Protein AF-0000000086659274 (afdb_homodimer)

Nearest PDB structures (foldseek):
  3d9r-assembly2_D  TM=7.442E-01  e=3.615E-06  Pectobacterium atrosepticum
  3ef8-assembly1_A  TM=7.398E-01  e=7.795E-05  Novosphingobium aromaticivorans DSM 12444
  3soy-assembly1_A-2  TM=7.253E-01  e=6.911E-05  Salmonella enterica subsp. enterica serovar Typhimurium str. LT2
  3rob-assembly2_D  TM=6.708E-01  e=3.159E-05  Planctopirus limnophila DSM 3776
  5ig0-assembly1_A-2  TM=6.378E-01  e=3.905E-03  Salpingoeca rosetta

InterPro domains:
  IPR032710 NTF2-like domain superfamily [SSF54427] (11-158)

Solvent-accessible surface area (backbone atoms only — not comparable to full-atom values): 18045 Å² total; per-residue (Å²): 120,81,54,62,78,38,59,64,55,86,46,72,68,41,42,52,52,47,50,53,30,48,36,40,28,61,35,61,60,41,64,84,43,44,71,54,43,37,25,71,76,14,33,40,30,52,40,83,47,75,74,33,67,21,43,68,50,46,42,59,67,43,47,67,61,40,69,44,36,70,40,44,42,71,40,72,36,42,88,85,62,59,85,72,66,61,74,76,63,39,63,72,71,48,61,66,49,40,56,48,74,57,94,56,31,38,39,38,32,30,36,37,36,36,24,42,45,83,36,90,78,62,57,75,49,72,40,54,34,34,38,44,33,32,37,30,84,58,75,95,45,18,29,11,31,37,32,37,39,39,21,28,49,60,57,72,58,53,53,47,38,51,52,36,51,52,55,62,68,73,103,120,79,52,62,79,40,59,64,56,86,46,73,69,41,42,51,52,47,50,52,28,49,36,40,29,62,38,62,59,40,64,85,44,44,70,55,42,37,26,69,75,13,32,39,30,54,41,86,46,76,74,34,66,23,43,67,50,46,43,59,67,42,47,66,60,40,69,42,35,72,40,44,43,70,40,72,36,41,86,83,64,58,85,71,67,60,75,74,66,39,64,72,72,47,60,64,49,40,56,48,74,57,94,56,31,38,40,35,35,31,35,38,36,34,25,42,46,84,36,89,78,61,57,76,47,73,41,53,36,33,37,43,34,33,38,31,85,58,75,95,47,19,31,10,30,37,31,37,40,38,22,29,50,61,58,72,57,53,53,47,37,51,52,35,52,50,56,62,68,72,102

pLDDT: mean 87.44, std 18.33, range [36.5, 98.56]

Organism: Colletotrichum gloeosporioides (NCBI:txid474922)

Radius of gyration: 20.5 Å; Cα contacts (8 Å, |Δi|>4): 660; chains: 2; bounding box: 55×55×50 Å

Structure (mmCIF, N/CA/C/O backbone):
data_AF-0000000086659274-model_v1
#
loop_
_entity.id
_entity.type
_entity.pdbx_description
1 polymer 'SnoaL-like domain-containing protein'
#
loop_
_atom_site.group_PDB
_atom_site.id
_atom_site.type_symbol
_atom_site.label_atom_id
_atom_site.label_alt_id
_atom_site.label_comp_id
_atom_site.label_asym_id
_atom_site.label_entity_id
_atom_site.label_seq_id
_atom_site.pdbx_PDB_ins_code
_atom_site.Cartn_x
_atom_site.Cartn_y
_atom_site.Cartn_z
_atom_site.occupancy
_atom_site.B_iso_or_equiv
_atom_site.auth_seq_id
_atom_site.auth_comp_id
_atom_site.auth_asym_id
_atom_site.auth_atom_id
_atom_site.pdbx_PDB_model_num
ATOM 1 N N . MET A 1 1 ? -23.422 -6.516 -11.953 1 42.97 1 MET A N 1
ATOM 2 C CA . MET A 1 1 ? -23.266 -7.965 -11.93 1 42.97 1 MET A CA 1
ATOM 3 C C . MET A 1 1 ? -22.75 -8.43 -10.57 1 42.97 1 MET A C 1
ATOM 5 O O . MET A 1 1 ? -21.906 -7.773 -9.961 1 42.97 1 MET A O 1
ATOM 9 N N . SER A 1 2 ? -23.516 -9.352 -10.031 1 49.09 2 SER A N 1
ATOM 10 C CA . SER A 1 2 ? -23.141 -9.938 -8.75 1 49.09 2 SER A CA 1
ATOM 11 C C . SER A 1 2 ? -21.844 -10.711 -8.852 1 49.09 2 SER A C 1
ATOM 13 O O . SER A 1 2 ? -21.516 -11.242 -9.922 1 49.09 2 SER A O 1
ATOM 15 N N . ALA A 1 3 ? -21.062 -10.609 -7.848 1 57.09 3 ALA A N 1
ATOM 16 C CA . ALA A 1 3 ? -19.812 -11.352 -7.809 1 57.09 3 ALA A CA 1
ATOM 17 C C . ALA A 1 3 ? -20.047 -12.852 -7.887 1 57.09 3 ALA A C 1
ATOM 19 O O . ALA A 1 3 ? -21.031 -13.359 -7.352 1 57.09 3 ALA A O 1
ATOM 20 N N . VAL A 1 4 ? -19.438 -13.586 -8.844 1 57.44 4 VAL A N 1
ATOM 21 C CA . VAL A 1 4 ? -19.484 -15.039 -8.977 1 57.44 4 VAL A CA 1
ATOM 22 C C . VAL A 1 4 ? -18.641 -15.68 -7.871 1 57.44 4 VAL A C 1
ATOM 24 O O . VAL A 1 4 ? -17.672 -15.094 -7.402 1 57.44 4 VAL A O 1
ATOM 27 N N . PRO A 1 5 ? -19.141 -16.844 -7.406 1 57.56 5 PRO A N 1
ATOM 28 C CA . PRO A 1 5 ? -18.375 -17.531 -6.363 1 57.56 5 PRO A CA 1
ATOM 29 C C . PRO A 1 5 ? -16.906 -17.703 -6.727 1 57.56 5 PRO A C 1
ATOM 31 O O . PRO A 1 5 ? -16.578 -17.953 -7.891 1 57.56 5 PRO A O 1
ATOM 34 N N . SER A 1 6 ? -16.016 -17.406 -5.77 1 61.66 6 SER A N 1
ATOM 35 C CA . SER A 1 6 ? -14.57 -17.344 -5.973 1 61.66 6 SER A CA 1
ATOM 36 C C . SER A 1 6 ? -13.969 -18.734 -6.059 1 61.66 6 SER A C 1
ATOM 38 O O . SER A 1 6 ? -14.266 -19.594 -5.23 1 61.66 6 SER A O 1
ATOM 40 N N . THR A 1 7 ? -13.633 -19.297 -7.145 1 81.38 7 THR A N 1
ATOM 41 C CA . THR A 1 7 ? -12.758 -20.438 -7.305 1 81.38 7 THR A CA 1
ATOM 42 C C . THR A 1 7 ? -11.297 -20.031 -7.191 1 81.38 7 THR A C 1
ATOM 44 O O . THR A 1 7 ? -10.953 -18.875 -7.414 1 81.38 7 THR A O 1
ATOM 47 N N . LEU A 1 8 ? -10.555 -20.969 -6.555 1 90.12 8 LEU A N 1
ATOM 48 C CA . LEU A 1 8 ? -9.125 -20.703 -6.453 1 90.12 8 LEU A CA 1
ATOM 49 C C . LEU A 1 8 ? -8.508 -20.484 -7.832 1 90.12 8 LEU A C 1
ATOM 51 O O . LEU A 1 8 ? -8.477 -21.422 -8.648 1 90.12 8 LEU A O 1
ATOM 55 N N . PRO A 1 9 ? -8.125 -19.266 -8.117 1 93.19 9 PRO A N 1
ATOM 56 C CA . PRO A 1 9 ? -7.543 -19.016 -9.438 1 93.19 9 PRO A CA 1
ATOM 57 C C . PRO A 1 9 ? -6.156 -19.641 -9.602 1 93.19 9 PRO A C 1
ATOM 59 O O . PRO A 1 9 ? -5.332 -19.562 -8.688 1 93.19 9 PRO A O 1
ATOM 62 N N . ASN A 1 10 ? -5.887 -20.25 -10.758 1 89.88 10 ASN A N 1
ATOM 63 C CA . ASN A 1 10 ? -4.621 -20.953 -10.938 1 89.88 10 ASN A CA 1
ATOM 64 C C . ASN A 1 10 ? -3.916 -20.531 -12.219 1 89.88 10 ASN A C 1
ATOM 66 O O . ASN A 1 10 ? -2.783 -20.938 -12.477 1 89.88 10 ASN A O 1
ATOM 70 N N . THR A 1 11 ? -4.578 -19.734 -13.008 1 89.12 11 THR A N 1
ATOM 71 C CA . THR A 1 11 ? -3.998 -19.141 -14.211 1 89.12 11 THR A CA 1
ATOM 72 C C . THR A 1 11 ? -4.09 -17.625 -14.18 1 89.12 11 THR A C 1
ATOM 74 O O . THR A 1 11 ? -4.895 -17.062 -13.43 1 89.12 11 THR A O 1
ATOM 77 N N . PRO A 1 12 ? -3.277 -16.969 -14.922 1 86 12 PRO A N 1
ATOM 78 C CA . PRO A 1 12 ? -3.357 -15.5 -14.969 1 86 12 PRO A CA 1
ATOM 79 C C . PRO A 1 12 ? -4.754 -15 -15.328 1 86 12 PRO A C 1
ATOM 81 O O . PRO A 1 12 ? -5.227 -14.016 -14.75 1 86 12 PRO A O 1
ATOM 84 N N . ASP A 1 13 ? -5.348 -15.664 -16.25 1 87.25 13 ASP A N 1
ATOM 85 C CA . ASP A 1 13 ? -6.699 -15.266 -16.641 1 87.25 13 ASP A CA 1
ATOM 86 C C . ASP A 1 13 ? -7.68 -15.461 -15.484 1 87.25 13 ASP A C 1
ATOM 88 O O . ASP A 1 13 ? -8.562 -14.633 -15.266 1 87.25 13 ASP A O 1
ATOM 92 N N . GLU A 1 14 ? -7.512 -16.562 -14.781 1 91 14 GLU A N 1
ATOM 93 C CA . GLU A 1 14 ? -8.375 -16.828 -13.641 1 91 14 GLU A CA 1
ATOM 94 C C . GLU A 1 14 ? -8.141 -15.82 -12.516 1 91 14 GLU A C 1
ATOM 96 O O . GLU A 1 14 ? -9.078 -15.438 -11.82 1 91 14 GLU A O 1
ATOM 101 N N . VAL A 1 15 ? -6.895 -15.445 -12.32 1 92.12 15 VAL A N 1
ATOM 102 C CA . VAL A 1 15 ? -6.559 -14.438 -11.328 1 92.12 15 VAL A CA 1
ATOM 103 C C . VAL A 1 15 ? -7.23 -13.109 -11.68 1 92.12 15 VAL A C 1
ATOM 105 O O . VAL A 1 15 ? -7.805 -12.445 -10.82 1 92.12 15 VAL A O 1
ATOM 108 N N . GLU A 1 16 ? -7.145 -12.742 -12.906 1 88.94 16 GLU A N 1
ATOM 109 C CA . GLU A 1 16 ? -7.789 -11.516 -13.359 1 88.94 16 GLU A CA 1
ATOM 110 C C . GLU A 1 16 ? -9.297 -11.555 -13.125 1 88.94 16 GLU A C 1
ATOM 112 O O . GLU A 1 16 ? -9.883 -10.594 -12.617 1 88.94 16 GLU A O 1
ATOM 117 N N . ALA A 1 17 ? -9.898 -12.672 -13.523 1 90.56 17 ALA A N 1
ATOM 118 C CA . ALA A 1 17 ? -11.336 -12.836 -13.32 1 90.56 17 ALA A CA 1
ATOM 119 C C . ALA A 1 17 ? -11.688 -12.766 -11.836 1 90.56 17 ALA A C 1
ATOM 121 O O . ALA A 1 17 ? -12.695 -12.164 -11.461 1 90.56 17 ALA A O 1
ATOM 122 N N . TRP A 1 18 ? -10.891 -13.414 -11.062 1 93.12 18 TRP A N 1
ATOM 123 C CA . TRP A 1 18 ? -11.078 -13.391 -9.617 1 93.12 18 TRP A CA 1
ATOM 124 C C . TRP A 1 18 ? -11.016 -11.969 -9.078 1 93.12 18 TRP A C 1
ATOM 126 O O . TRP A 1 18 ? -11.875 -11.555 -8.297 1 93.12 18 TRP A O 1
ATOM 136 N N . LEU A 1 19 ? -10.031 -11.234 -9.477 1 93.44 19 LEU A N 1
ATOM 137 C CA . LEU A 1 19 ? -9.875 -9.844 -9.055 1 93.44 19 LEU A CA 1
ATOM 138 C C . LEU A 1 19 ? -11.102 -9.023 -9.445 1 93.44 19 LEU A C 1
ATOM 140 O O . LEU A 1 19 ? -11.664 -8.305 -8.609 1 93.44 19 LEU A O 1
ATOM 144 N N . LEU A 1 20 ? -11.477 -9.133 -10.68 1 91.06 20 LEU A N 1
ATOM 145 C CA . LEU A 1 20 ? -12.594 -8.344 -11.188 1 91.06 20 LEU A CA 1
ATOM 146 C C . LEU A 1 20 ? -13.883 -8.68 -10.445 1 91.06 20 LEU A C 1
ATOM 148 O O . LEU A 1 20 ? -14.672 -7.789 -10.133 1 91.06 20 LEU A O 1
ATOM 152 N N . ASN A 1 21 ? -14.047 -9.938 -10.164 1 92.62 21 ASN A N 1
ATOM 153 C CA . ASN A 1 21 ? -15.211 -10.352 -9.391 1 92.62 21 ASN A CA 1
ATOM 154 C C . ASN A 1 21 ? -15.211 -9.719 -7.996 1 92.62 21 ASN A C 1
ATOM 156 O O . ASN A 1 21 ? -16.25 -9.273 -7.512 1 92.62 21 ASN A O 1
ATOM 160 N N . ASN A 1 22 ? -14.109 -9.75 -7.355 1 95 22 ASN A N 1
ATOM 161 C CA . ASN A 1 22 ? -14 -9.125 -6.039 1 95 22 ASN A CA 1
ATOM 162 C C . ASN A 1 22 ? -14.242 -7.621 -6.109 1 95 22 ASN A C 1
ATOM 164 O O . ASN A 1 22 ? -14.875 -7.051 -5.219 1 95 22 ASN A O 1
ATOM 168 N N . PHE A 1 23 ? -13.75 -6.984 -7.188 1 94.75 23 PHE A N 1
ATOM 169 C CA . PHE A 1 23 ? -13.945 -5.547 -7.352 1 94.75 23 PHE A CA 1
ATOM 170 C C . PHE A 1 23 ? -15.43 -5.215 -7.488 1 94.75 23 PHE A C 1
ATOM 172 O O . PHE A 1 23 ? -15.906 -4.227 -6.922 1 94.75 23 PHE A O 1
ATOM 179 N N . VAL A 1 24 ? -16.109 -6.039 -8.219 1 94.75 24 VAL A N 1
ATOM 180 C CA . VAL A 1 24 ? -17.547 -5.836 -8.391 1 94.75 24 VAL A CA 1
ATOM 181 C C . VAL A 1 24 ? -18.234 -5.824 -7.023 1 94.75 24 VAL A C 1
ATOM 183 O O . VAL A 1 24 ? -19.094 -4.98 -6.762 1 94.75 24 VAL A O 1
ATOM 186 N N . ALA A 1 25 ? -17.844 -6.715 -6.184 1 95.5 25 ALA A N 1
ATOM 187 C CA . ALA A 1 25 ? -18.422 -6.789 -4.848 1 95.5 25 ALA A CA 1
ATOM 188 C C . ALA A 1 25 ? -18.141 -5.516 -4.051 1 95.5 25 ALA A C 1
ATOM 190 O O . ALA A 1 25 ? -19.062 -4.918 -3.482 1 95.5 25 ALA A O 1
ATOM 191 N N . PHE A 1 26 ? -16.906 -5.035 -4.031 1 96.75 26 PHE A N 1
ATOM 192 C CA . PHE A 1 26 ? -16.547 -3.818 -3.309 1 96.75 26 PHE A CA 1
ATOM 193 C C . PHE A 1 26 ? -17.219 -2.6 -3.936 1 96.75 26 PHE A C 1
ATOM 195 O O . PHE A 1 26 ? -17.75 -1.747 -3.229 1 96.75 26 PHE A O 1
ATOM 202 N N . ASP A 1 27 ? -17.203 -2.553 -5.266 1 97.19 27 ASP A N 1
ATOM 203 C CA . ASP A 1 27 ? -17.703 -1.396 -6.012 1 97.19 27 ASP A CA 1
ATOM 204 C C . ASP A 1 27 ? -19.203 -1.213 -5.812 1 97.19 27 ASP A C 1
ATOM 206 O O . ASP A 1 27 ? -19.734 -0.125 -6.039 1 97.19 27 ASP A O 1
ATOM 210 N N . SER A 1 28 ? -19.906 -2.242 -5.406 1 96.81 28 SER A N 1
ATOM 211 C CA . SER A 1 28 ? -21.344 -2.188 -5.227 1 96.81 28 SER A CA 1
ATOM 212 C C . SER A 1 28 ? -21.719 -1.364 -3.998 1 96.81 28 SER A C 1
ATOM 214 O O . SER A 1 28 ? -22.875 -0.989 -3.826 1 96.81 28 SER A O 1
ATOM 216 N N . LEU A 1 29 ? -20.812 -1.125 -3.119 1 97.69 29 LEU A N 1
ATOM 217 C CA . LEU A 1 29 ? -21.031 -0.451 -1.847 1 97.69 29 LEU A CA 1
ATOM 218 C C . LEU A 1 29 ? -22.109 -1.176 -1.033 1 97.69 29 LEU A C 1
ATOM 220 O O . LEU A 1 29 ? -22.859 -0.544 -0.297 1 97.69 29 LEU A O 1
ATOM 224 N N . ASP A 1 30 ? -22.219 -2.484 -1.242 1 96.69 30 ASP A N 1
ATOM 225 C CA . ASP A 1 30 ? -23.203 -3.344 -0.587 1 96.69 30 ASP A CA 1
ATOM 226 C C . ASP A 1 30 ? -22.516 -4.438 0.228 1 96.69 30 ASP A C 1
ATOM 228 O O . ASP A 1 30 ? -22.016 -5.418 -0.331 1 96.69 30 ASP A O 1
ATOM 232 N N . ILE A 1 31 ? -22.531 -4.297 1.53 1 96.44 31 ILE A N 1
ATOM 233 C CA . ILE A 1 31 ? -21.797 -5.199 2.414 1 96.44 31 ILE A CA 1
ATOM 234 C C . ILE A 1 31 ? -22.391 -6.605 2.312 1 96.44 31 ILE A C 1
ATOM 236 O O . ILE A 1 31 ? -21.75 -7.578 2.738 1 96.44 31 ILE A O 1
ATOM 240 N N . THR A 1 32 ? -23.578 -6.75 1.842 1 95.81 32 THR A N 1
ATOM 241 C CA . THR A 1 32 ? -24.188 -8.07 1.717 1 95.81 32 THR A CA 1
ATOM 242 C C . THR A 1 32 ? -23.484 -8.891 0.644 1 95.81 32 THR A C 1
ATOM 244 O O . THR A 1 32 ? -23.672 -10.109 0.561 1 95.81 32 THR A O 1
ATOM 247 N N . GLU A 1 33 ? -22.688 -8.289 -0.208 1 96.06 33 GLU A N 1
ATOM 248 C CA . GLU A 1 33 ? -21.891 -8.984 -1.22 1 96.06 33 GLU A CA 1
ATOM 249 C C . GLU A 1 33 ? -20.609 -9.562 -0.618 1 96.06 33 GLU A C 1
ATOM 251 O O . GLU A 1 33 ? -19.969 -10.414 -1.228 1 96.06 33 GLU A O 1
ATOM 256 N N . HIS A 1 34 ? -20.203 -9.18 0.591 1 96.38 34 HIS A N 1
ATOM 257 C CA . HIS A 1 34 ? -18.891 -9.477 1.152 1 96.38 34 HIS A CA 1
ATOM 258 C C . HIS A 1 34 ? -18.75 -10.961 1.453 1 96.38 34 HIS A C 1
ATOM 260 O O . HIS A 1 34 ? -17.672 -11.539 1.257 1 96.38 34 HIS A O 1
ATOM 266 N N . PRO A 1 35 ? -19.859 -11.625 1.845 1 95.5 35 PRO A N 1
ATOM 267 C CA . PRO A 1 35 ? -19.703 -13.055 2.109 1 95.5 35 PRO A CA 1
ATOM 268 C C . PRO A 1 35 ? -19.344 -13.852 0.858 1 95.5 35 PRO A C 1
ATOM 270 O O . PRO A 1 35 ? -18.906 -15.008 0.958 1 95.5 35 PRO A O 1
ATOM 273 N N . LYS A 1 36 ? -19.484 -13.305 -0.28 1 94.56 36 LYS A N 1
ATOM 274 C CA . LYS A 1 36 ? -19.125 -13.984 -1.523 1 94.56 36 LYS A CA 1
ATOM 275 C C . LYS A 1 36 ? -17.609 -13.953 -1.742 1 94.56 36 LYS A C 1
ATOM 277 O O . LYS A 1 36 ? -17.078 -14.758 -2.506 1 94.56 36 LYS A O 1
ATOM 282 N N . ILE A 1 37 ? -16.938 -13 -1.029 1 96.44 37 ILE A N 1
ATOM 283 C CA . ILE A 1 37 ? -15.531 -12.82 -1.374 1 96.44 37 ILE A CA 1
ATOM 284 C C . ILE A 1 37 ? -14.664 -13.055 -0.141 1 96.44 37 ILE A C 1
ATOM 286 O O . ILE A 1 37 ? -13.492 -13.422 -0.26 1 96.44 37 ILE A O 1
ATOM 290 N N . PHE A 1 38 ? -15.195 -12.93 1.019 1 97.88 38 PHE A N 1
ATOM 291 C CA . PHE A 1 38 ? -14.461 -13.172 2.254 1 97.88 38 PHE A CA 1
ATOM 292 C C . PHE A 1 38 ? -14.836 -14.523 2.852 1 97.88 38 PHE A C 1
ATOM 294 O O . PHE A 1 38 ? -16 -14.914 2.842 1 97.88 38 PHE A O 1
ATOM 301 N N . ALA A 1 39 ? -13.836 -15.203 3.336 1 97.75 39 ALA A N 1
ATOM 302 C CA . ALA A 1 39 ? -14.094 -16.359 4.18 1 97.75 39 ALA A CA 1
ATOM 303 C C . ALA A 1 39 ? -14.742 -15.945 5.5 1 97.75 39 ALA A C 1
ATOM 305 O O . ALA A 1 39 ? -14.609 -14.797 5.926 1 97.75 39 ALA A O 1
ATOM 306 N N . LYS A 1 40 ? -15.398 -16.844 6.195 1 97.56 40 LYS A N 1
ATOM 307 C CA . LYS A 1 40 ? -16.078 -16.578 7.457 1 97.56 40 LYS A CA 1
ATOM 308 C C . LYS A 1 40 ? -15.109 -16.078 8.516 1 97.56 40 LYS A C 1
ATOM 310 O O . LYS A 1 40 ? -15.445 -15.172 9.289 1 97.56 40 LYS A O 1
ATOM 315 N N . ASN A 1 41 ? -13.914 -16.641 8.492 1 97.38 41 ASN A N 1
ATOM 316 C CA . ASN A 1 41 ? -12.922 -16.266 9.5 1 97.38 41 ASN A CA 1
ATOM 317 C C . ASN A 1 41 ? -11.844 -15.352 8.914 1 97.38 41 ASN A C 1
ATOM 319 O O . ASN A 1 41 ? -10.695 -15.375 9.359 1 97.38 41 ASN A O 1
ATOM 323 N N . ALA A 1 42 ? -12.203 -14.656 7.902 1 97.75 42 ALA A N 1
ATOM 324 C CA . ALA A 1 42 ? -11.242 -13.797 7.211 1 97.75 42 ALA A CA 1
ATOM 325 C C . ALA A 1 42 ? -10.688 -12.734 8.156 1 97.75 42 ALA A C 1
ATOM 327 O O . ALA A 1 42 ? -11.312 -12.391 9.156 1 97.75 42 ALA A O 1
ATOM 328 N N . GLN A 1 43 ? -9.523 -12.297 7.859 1 97.25 43 GLN A N 1
ATOM 329 C CA . GLN A 1 43 ? -8.883 -11.156 8.516 1 97.25 43 GLN A CA 1
ATOM 330 C C . GLN A 1 43 ? -8.617 -10.031 7.52 1 97.25 43 GLN A C 1
ATOM 332 O O . GLN A 1 43 ? -8.211 -10.281 6.383 1 97.25 43 GLN A O 1
ATOM 337 N N . LEU A 1 44 ? -8.852 -8.812 7.984 1 97.12 44 LEU A N 1
ATOM 338 C CA . LEU A 1 44 ? -8.641 -7.648 7.129 1 97.12 44 LEU A CA 1
ATOM 339 C C . LEU A 1 44 ? -7.82 -6.586 7.852 1 97.12 44 LEU A C 1
ATOM 341 O O . LEU A 1 44 ? -8.125 -6.223 8.984 1 97.12 44 LEU A O 1
ATOM 345 N N . GLN A 1 45 ? -6.801 -6.195 7.273 1 96.19 45 GLN A N 1
ATOM 346 C CA . GLN A 1 45 ? -6.074 -4.988 7.648 1 96.19 45 GLN A CA 1
ATOM 347 C C . GLN A 1 45 ? -6.227 -3.9 6.586 1 96.19 45 GLN A C 1
ATOM 349 O O . GLN A 1 45 ? -5.816 -4.082 5.441 1 96.19 45 GLN A O 1
ATOM 354 N N . PHE A 1 46 ? -6.785 -2.793 7.008 1 97.19 46 PHE A N 1
ATOM 355 C CA . PHE A 1 46 ? -7.004 -1.675 6.098 1 97.19 46 PHE A CA 1
ATOM 356 C C . PHE A 1 46 ? -6.172 -0.467 6.516 1 97.19 46 PHE A C 1
ATOM 358 O O . PHE A 1 46 ? -6.473 0.184 7.52 1 97.19 46 PHE A O 1
ATOM 365 N N . ALA A 1 47 ? -5.18 -0.145 5.68 1 97 47 ALA A N 1
ATOM 366 C CA . ALA A 1 47 ? -4.277 0.974 5.949 1 97 47 ALA A CA 1
ATOM 367 C C . ALA A 1 47 ? -3.723 0.901 7.371 1 97 47 ALA A C 1
ATOM 369 O O . ALA A 1 47 ? -3.096 -0.092 7.746 1 97 47 ALA A O 1
ATOM 370 N N . ASN A 1 48 ? -3.967 1.937 8.172 1 96.75 48 ASN A N 1
ATOM 371 C CA . ASN A 1 48 ? -3.389 2.006 9.508 1 96.75 48 ASN A CA 1
ATOM 372 C C . ASN A 1 48 ? -4.328 1.417 10.555 1 96.75 48 ASN A C 1
ATOM 374 O O . ASN A 1 48 ? -3.998 1.379 11.742 1 96.75 48 ASN A O 1
ATOM 378 N N . SER A 1 49 ? -5.43 0.865 10.18 1 94.94 49 SER A N 1
ATOM 379 C CA . SER A 1 49 ? -6.43 0.395 11.125 1 94.94 49 SER A CA 1
ATOM 380 C C . SER A 1 49 ? -6.031 -0.946 11.734 1 94.94 49 SER A C 1
ATOM 382 O O . SER A 1 49 ? -5.309 -1.725 11.109 1 94.94 49 SER A O 1
ATOM 384 N N . PRO A 1 50 ? -6.531 -1.19 12.977 1 93.69 50 PRO A N 1
ATOM 385 C CA . PRO A 1 50 ? -6.316 -2.523 13.539 1 93.69 50 PRO A CA 1
ATOM 386 C C . PRO A 1 50 ? -6.887 -3.637 12.672 1 93.69 50 PRO A C 1
ATOM 388 O O . PRO A 1 50 ? -7.805 -3.396 11.875 1 93.69 50 PRO A O 1
ATOM 391 N N . VAL A 1 51 ? -6.332 -4.824 12.859 1 94.69 51 VAL A N 1
ATOM 392 C CA . VAL A 1 51 ? -6.805 -5.984 12.109 1 94.69 51 VAL A CA 1
ATOM 393 C C . VAL A 1 51 ? -8.203 -6.367 12.586 1 94.69 51 VAL A C 1
ATOM 395 O O . VAL A 1 51 ? -8.469 -6.434 13.789 1 94.69 51 VAL A O 1
ATOM 398 N N . LEU A 1 52 ? -9.062 -6.535 11.609 1 97.06 52 LEU A N 1
ATOM 399 C CA . LEU A 1 52 ? -10.414 -7.023 11.867 1 97.06 52 LEU A CA 1
ATOM 400 C C . LEU A 1 52 ? -10.484 -8.539 11.727 1 97.06 52 LEU A C 1
ATOM 402 O O . LEU A 1 52 ? -9.82 -9.117 10.859 1 97.06 52 LEU A O 1
ATOM 406 N N . HIS A 1 53 ? -11.328 -9.141 12.539 1 97.31 53 HIS A N 1
ATOM 407 C CA . HIS A 1 53 ? -11.414 -10.602 12.57 1 97.31 53 HIS A CA 1
ATOM 408 C C . HIS A 1 53 ? -12.844 -11.07 12.359 1 97.31 53 HIS A C 1
ATOM 410 O O . HIS A 1 53 ? -13.734 -10.75 13.156 1 97.31 53 HIS A O 1
ATOM 416 N N . GLY A 1 54 ? -13 -11.812 11.281 1 97.94 54 GLY A N 1
ATOM 417 C CA . GLY A 1 54 ? -14.312 -12.367 11 1 97.94 54 GLY A CA 1
ATOM 418 C C . GLY A 1 54 ? -15.148 -11.492 10.086 1 97.94 54 GLY A C 1
ATOM 419 O O . GLY A 1 54 ? -15.078 -10.258 10.164 1 97.94 54 GLY A O 1
ATOM 420 N N . ILE A 1 55 ? -15.922 -12.156 9.297 1 97.06 55 ILE A N 1
ATOM 421 C CA . ILE A 1 55 ? -16.672 -11.484 8.242 1 97.06 55 ILE A CA 1
ATOM 422 C C . ILE A 1 55 ? -17.625 -10.469 8.859 1 97.06 55 ILE A C 1
ATOM 424 O O . ILE A 1 55 ? -17.844 -9.391 8.289 1 97.06 55 ILE A O 1
ATOM 428 N N . GLU A 1 56 ? -18.234 -10.742 9.977 1 97.31 56 GLU A N 1
ATOM 429 C CA . GLU A 1 56 ? -19.172 -9.812 10.602 1 97.31 56 GLU A CA 1
ATOM 430 C C . GLU A 1 56 ? -18.484 -8.5 10.977 1 97.31 56 GLU A C 1
ATOM 432 O O . GLU A 1 56 ? -18.984 -7.418 10.656 1 97.31 56 GLU A O 1
ATOM 437 N N . GLU A 1 57 ? -17.375 -8.641 11.672 1 97.88 57 GLU A N 1
ATOM 438 C CA . GLU A 1 57 ? -16.609 -7.457 12.039 1 97.88 57 GLU A CA 1
ATOM 439 C C . GLU A 1 57 ? -16.172 -6.684 10.797 1 97.88 57 GLU A C 1
ATOM 441 O O . GLU A 1 57 ? -16.25 -5.453 10.766 1 97.88 57 GLU A O 1
ATOM 446 N N . ILE A 1 58 ? -15.711 -7.398 9.812 1 98.12 58 ILE A N 1
ATOM 447 C CA . ILE A 1 58 ? -15.266 -6.785 8.562 1 98.12 58 ILE A CA 1
ATOM 448 C C . ILE A 1 58 ? -16.422 -6.027 7.922 1 98.12 58 ILE A C 1
ATOM 450 O O . ILE A 1 58 ? -16.297 -4.844 7.598 1 98.12 58 ILE A O 1
ATOM 454 N N . GLN A 1 59 ? -17.531 -6.668 7.805 1 97.69 59 GLN A N 1
ATOM 455 C CA . GLN A 1 59 ? -18.688 -6.031 7.195 1 97.69 59 GLN A CA 1
ATOM 456 C C . GLN A 1 59 ? -19.078 -4.758 7.941 1 97.69 59 GLN A C 1
ATOM 458 O O . GLN A 1 59 ? -19.266 -3.707 7.328 1 97.69 59 GLN A O 1
ATOM 463 N N . GLN A 1 60 ? -19.125 -4.805 9.203 1 97.06 60 GLN A N 1
ATOM 464 C CA . GLN A 1 60 ? -19.562 -3.67 10.008 1 97.06 60 GLN A CA 1
ATOM 465 C C . GLN A 1 60 ? -18.578 -2.506 9.891 1 97.06 60 GLN A C 1
ATOM 467 O O . GLN A 1 60 ? -18.984 -1.341 9.938 1 97.06 60 GLN A O 1
ATOM 472 N N . SER A 1 61 ? -17.359 -2.83 9.734 1 96.88 61 SER A N 1
ATOM 473 C CA . SER A 1 61 ? -16.344 -1.785 9.641 1 96.88 61 SER A CA 1
ATOM 474 C C . SER A 1 61 ? -16.516 -0.952 8.375 1 96.88 61 SER A C 1
ATOM 476 O O . SER A 1 61 ? -16.062 0.19 8.312 1 96.88 61 SER A O 1
ATOM 478 N N . PHE A 1 62 ? -17.188 -1.495 7.332 1 97.5 62 PHE A N 1
ATOM 479 C CA . PHE A 1 62 ? -17.328 -0.804 6.055 1 97.5 62 PHE A CA 1
ATOM 480 C C . PHE A 1 62 ? -18.562 0.078 6.047 1 97.5 62 PHE A C 1
ATOM 482 O O . PHE A 1 62 ? -18.703 0.95 5.188 1 97.5 62 PHE A O 1
ATOM 489 N N . VAL A 1 63 ? -19.469 -0.107 6.973 1 97 63 VAL A N 1
ATOM 490 C CA . VAL A 1 63 ? -20.781 0.532 6.949 1 97 63 VAL A CA 1
ATOM 491 C C . VAL A 1 63 ? -20.625 2.049 6.926 1 97 63 VAL A C 1
ATOM 493 O O . VAL A 1 63 ? -21.172 2.727 6.055 1 97 63 VAL A O 1
ATOM 496 N N . PRO A 1 64 ? -19.797 2.656 7.828 1 96 64 PRO A N 1
ATOM 497 C CA . PRO A 1 64 ? -19.688 4.117 7.797 1 96 64 PRO A CA 1
ATOM 498 C C . PRO A 1 64 ? -19.125 4.641 6.48 1 96 64 PRO A C 1
ATOM 500 O O . PRO A 1 64 ? -19.656 5.59 5.906 1 96 64 PRO A O 1
ATOM 503 N N . ALA A 1 65 ? -18.094 4.027 6.027 1 96.19 65 ALA A N 1
ATOM 504 C CA . ALA A 1 65 ? -17.469 4.488 4.789 1 96.19 65 ALA A CA 1
ATOM 505 C C . ALA A 1 65 ? -18.406 4.316 3.602 1 96.19 65 ALA A C 1
ATOM 507 O O . ALA A 1 65 ? -18.594 5.242 2.805 1 96.19 65 ALA A O 1
ATOM 508 N N . PHE A 1 66 ? -19.016 3.152 3.457 1 97.56 66 PHE A N 1
ATOM 509 C CA . PHE A 1 66 ? -19.906 2.881 2.332 1 97.56 66 PHE A CA 1
ATOM 510 C C . PHE A 1 66 ? -21.125 3.803 2.359 1 97.56 66 PHE A C 1
ATOM 512 O O . PHE A 1 66 ? -21.625 4.203 1.311 1 97.56 66 PHE A O 1
ATOM 519 N N . SER A 1 67 ? -21.578 4.168 3.537 1 97.12 67 SER A N 1
ATOM 520 C CA . SER A 1 67 ? -22.719 5.07 3.668 1 97.12 67 SER A CA 1
ATOM 521 C C . SER A 1 67 ? -22.359 6.484 3.229 1 97.12 67 SER A C 1
ATOM 523 O O . SER A 1 67 ? -23.234 7.262 2.846 1 97.12 67 SER A O 1
ATOM 525 N N . ALA A 1 68 ? -21.094 6.777 3.299 1 97.75 68 ALA A N 1
ATOM 526 C CA . ALA A 1 68 ? -20.641 8.125 2.986 1 97.75 68 ALA A CA 1
ATOM 527 C C . ALA A 1 68 ? -20.281 8.258 1.506 1 97.75 68 ALA A C 1
ATOM 529 O O . ALA A 1 68 ? -20.016 9.359 1.022 1 97.75 68 ALA A O 1
ATOM 530 N N . LEU A 1 69 ? -20.344 7.191 0.757 1 98.44 69 LEU A N 1
ATOM 531 C CA . LEU A 1 69 ? -19.922 7.188 -0.639 1 98.44 69 LEU A CA 1
ATOM 532 C C . LEU A 1 69 ? -21.109 6.973 -1.567 1 98.44 69 LEU A C 1
ATOM 534 O O . LEU A 1 69 ? -22.047 6.242 -1.228 1 98.44 69 LEU A O 1
ATOM 538 N N . SER A 1 70 ? -21.094 7.59 -2.721 1 97.94 70 SER A N 1
ATOM 539 C CA . SER A 1 70 ? -22.062 7.324 -3.775 1 97.94 70 SER A CA 1
ATOM 540 C C . SER A 1 70 ? -21.453 6.488 -4.895 1 97.94 70 SER A C 1
ATOM 542 O O . SER A 1 70 ? -22.172 5.957 -5.746 1 97.94 70 SER A O 1
ATOM 544 N N . TYR A 1 71 ? -20.156 6.453 -4.832 1 98 71 TYR A N 1
ATOM 545 C CA . TYR A 1 71 ? -19.469 5.801 -5.938 1 98 71 TYR A CA 1
ATOM 546 C C . TYR A 1 71 ? -18.109 5.27 -5.488 1 98 71 TYR A C 1
ATOM 548 O O . TYR A 1 71 ? -17.406 5.926 -4.723 1 98 71 TYR A O 1
ATOM 556 N N . MET A 1 72 ? -17.828 4.109 -5.934 1 98.12 72 MET A N 1
ATOM 557 C CA . MET A 1 72 ? -16.516 3.469 -5.797 1 98.12 72 MET A CA 1
ATOM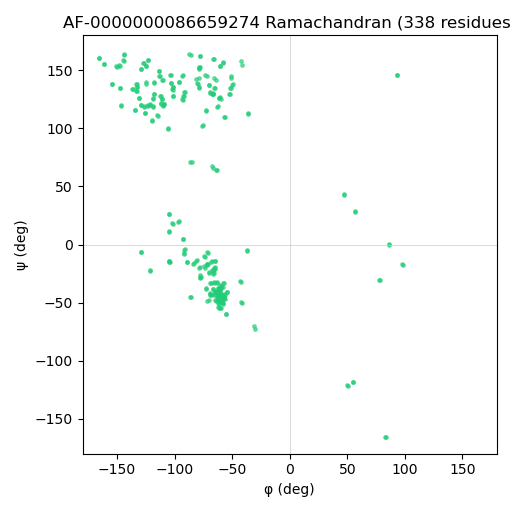 558 C C . MET A 1 72 ? -16.219 2.578 -7 1 98.12 72 MET A C 1
ATOM 560 O O . MET A 1 72 ? -17.094 1.817 -7.441 1 98.12 72 MET A O 1
ATOM 564 N N . LYS A 1 73 ? -14.969 2.688 -7.555 1 96.81 73 LYS A N 1
ATOM 565 C CA . LYS A 1 73 ? -14.594 1.869 -8.703 1 96.81 73 LYS A CA 1
ATOM 566 C C . LYS A 1 73 ? -13.109 1.512 -8.656 1 96.81 73 LYS A C 1
ATOM 568 O O . LYS A 1 73 ? -12.25 2.396 -8.609 1 96.81 73 LYS A O 1
ATOM 573 N N . HIS A 1 74 ? -12.852 0.233 -8.602 1 95.06 74 HIS A N 1
ATOM 574 C CA . HIS A 1 74 ? -11.484 -0.28 -8.672 1 95.06 74 HIS A CA 1
ATOM 575 C C . HIS A 1 74 ? -11.078 -0.587 -10.109 1 95.06 74 HIS A C 1
ATOM 577 O O . HIS A 1 74 ? -11.82 -1.249 -10.836 1 95.06 74 HIS A O 1
ATOM 583 N N . VAL A 1 75 ? -9.906 -0.103 -10.516 1 88.56 75 VAL A N 1
ATOM 584 C CA . VAL A 1 75 ? -9.328 -0.418 -11.82 1 88.56 75 VAL A CA 1
ATOM 585 C C . VAL A 1 75 ? -7.891 -0.893 -11.648 1 88.56 75 VAL A C 1
ATOM 587 O O . VAL A 1 75 ? -7.066 -0.194 -11.055 1 88.56 75 VAL A O 1
ATOM 590 N N . PRO A 1 76 ? -7.684 -2.084 -12.094 1 81.69 76 PRO A N 1
ATOM 591 C CA . PRO A 1 76 ? -6.289 -2.518 -12.023 1 81.69 76 PRO A CA 1
ATOM 592 C C . PRO A 1 76 ? -5.355 -1.645 -12.859 1 81.69 76 PRO A C 1
ATOM 594 O O . PRO A 1 76 ? -5.723 -1.218 -13.961 1 81.69 76 PRO A O 1
ATOM 597 N N . VAL A 1 77 ? -4.324 -1.105 -12.352 1 76.12 77 VAL A N 1
ATOM 598 C CA . VAL A 1 77 ? -3.465 -0.199 -13.109 1 76.12 77 VAL A CA 1
ATOM 599 C C . VAL A 1 77 ? -2.023 -0.702 -13.078 1 76.12 77 VAL A C 1
ATOM 601 O O . VAL A 1 77 ? -1.605 -1.34 -12.102 1 76.12 77 VAL A O 1
ATOM 604 N N . THR A 1 78 ? -1.433 -0.545 -14.273 1 63.81 78 THR A N 1
ATOM 605 C CA . THR A 1 78 ? 0.015 -0.706 -14.352 1 63.81 78 THR A CA 1
ATOM 606 C C . THR A 1 78 ? 0.723 0.613 -14.055 1 63.81 78 THR A C 1
ATOM 608 O O . THR A 1 78 ? 0.102 1.678 -14.086 1 63.81 78 THR A O 1
ATOM 611 N N . PHE A 1 79 ? 2.02 0.51 -13.773 1 59.09 79 PHE A N 1
ATOM 612 C CA . PHE A 1 79 ? 2.854 1.669 -13.469 1 59.09 79 PHE A CA 1
ATOM 613 C C . PHE A 1 79 ? 2.67 2.754 -14.523 1 59.09 79 PHE A C 1
ATOM 615 O O . PHE A 1 79 ? 2.75 2.48 -15.727 1 59.09 79 PHE A O 1
ATOM 622 N N . GLY A 1 80 ? 2.566 3.947 -14.148 1 50.88 80 GLY A N 1
ATOM 623 C CA . GLY A 1 80 ? 2.578 5.117 -15.008 1 50.88 80 GLY A CA 1
ATOM 624 C C . GLY A 1 80 ? 1.26 5.344 -15.727 1 50.88 80 GLY A C 1
ATOM 625 O O . GLY A 1 80 ? 1.141 6.258 -16.547 1 50.88 80 GLY A O 1
ATOM 626 N N . ARG A 1 81 ? 0.581 4.297 -15.992 1 48 81 ARG A N 1
ATOM 627 C CA . ARG A 1 81 ? -0.551 4.559 -16.875 1 48 81 ARG A CA 1
ATOM 628 C C . ARG A 1 81 ? -1.566 5.477 -16.203 1 48 81 ARG A C 1
ATOM 630 O O . ARG A 1 81 ? -2.277 5.062 -15.289 1 48 81 ARG A O 1
ATOM 637 N N . LEU A 1 82 ? -1.168 6.613 -15.945 1 42.72 82 LEU A N 1
ATOM 638 C CA . LEU A 1 82 ? -2.246 7.543 -15.633 1 42.72 82 LEU A CA 1
ATOM 639 C C . LEU A 1 82 ? -3.418 7.359 -16.594 1 42.72 82 LEU A C 1
ATOM 641 O O . LEU A 1 82 ? -3.227 6.945 -17.734 1 42.72 82 LEU A O 1
ATOM 645 N N . SER A 1 83 ? -4.566 7.797 -16.125 1 41.22 83 SER A N 1
ATOM 646 C CA . SER A 1 83 ? -5.961 7.902 -16.547 1 41.22 83 SER A CA 1
ATOM 647 C C . SER A 1 83 ? -6.07 8.234 -18.031 1 41.22 83 SER A C 1
ATOM 649 O O . SER A 1 83 ? -7.172 8.406 -18.562 1 41.22 83 SER A O 1
ATOM 651 N N . LEU A 1 84 ? -4.934 8.484 -18.656 1 38.22 84 LEU A N 1
ATOM 652 C CA . LEU A 1 84 ? -5.359 9.242 -19.828 1 38.22 84 LEU A CA 1
ATOM 653 C C . LEU A 1 84 ? -5.801 8.297 -20.938 1 38.22 84 LEU A C 1
ATOM 655 O O . LEU A 1 84 ? -6.098 8.75 -22.047 1 38.22 84 LEU A O 1
ATOM 659 N N . LEU A 1 85 ? -5.484 7.082 -20.906 1 39.12 85 LEU A N 1
ATOM 660 C CA . LEU A 1 85 ? -5.91 6.48 -22.156 1 39.12 85 LEU A CA 1
ATOM 661 C C . LEU A 1 85 ? -7.406 6.191 -22.141 1 39.12 85 LEU A C 1
ATOM 663 O O . LEU A 1 85 ? -7.977 5.887 -21.094 1 39.12 85 LEU A O 1
ATOM 667 N N . PRO A 1 86 ? -8.117 6.527 -23.234 1 40.12 86 PRO A N 1
ATOM 668 C CA . PRO A 1 86 ? -9.539 6.242 -23.422 1 40.12 86 PRO A CA 1
ATOM 669 C C . PRO A 1 86 ? -9.891 4.781 -23.156 1 40.12 86 PRO A C 1
ATOM 671 O O . PRO A 1 86 ? -9.031 3.904 -23.281 1 40.12 86 PRO A O 1
ATOM 674 N N . SER A 1 87 ? -11.086 4.527 -22.562 1 39.5 87 SER A N 1
ATOM 675 C CA . SER A 1 87 ? -11.695 3.289 -22.078 1 39.5 87 SER A CA 1
ATOM 676 C C . SER A 1 87 ? -11.445 2.137 -23.047 1 39.5 87 SER A C 1
ATOM 678 O O . SER A 1 87 ? -11.18 1.01 -22.625 1 39.5 87 SER A O 1
ATOM 680 N N . ARG A 1 88 ? -11.758 2.408 -24.328 1 38.41 88 ARG A N 1
ATOM 681 C CA . ARG A 1 88 ? -11.82 1.372 -25.359 1 38.41 88 ARG A CA 1
ATOM 682 C C . ARG A 1 88 ? -10.477 0.672 -25.5 1 38.41 88 ARG A C 1
ATOM 684 O O . ARG A 1 88 ? -10.422 -0.535 -25.75 1 38.41 88 ARG A O 1
ATOM 691 N N . LEU A 1 89 ? -9.477 1.408 -25.719 1 38.91 89 LEU A N 1
ATOM 692 C CA . LEU A 1 89 ? -8.148 0.838 -25.953 1 38.91 89 LEU A CA 1
ATOM 693 C C . LEU A 1 89 ? -7.582 0.258 -24.656 1 38.91 89 LEU A C 1
ATOM 695 O O . LEU A 1 89 ? -6.5 -0.337 -24.656 1 38.91 89 LEU A O 1
ATOM 699 N N . LEU A 1 90 ? -8.266 0.49 -23.625 1 37.69 90 LEU A N 1
ATOM 700 C CA . LEU A 1 90 ? -7.961 -0.1 -22.328 1 37.69 90 LEU A CA 1
ATOM 701 C C . LEU A 1 90 ? -7.961 -1.622 -22.406 1 37.69 90 LEU A C 1
ATOM 703 O O . LEU A 1 90 ? -7.203 -2.287 -21.703 1 37.69 90 LEU A O 1
ATOM 707 N N . LYS A 1 91 ? -8.852 -2.094 -23.281 1 38.75 91 LYS A N 1
ATOM 708 C CA . LYS A 1 91 ? -8.961 -3.549 -23.312 1 38.75 91 LYS A CA 1
ATOM 709 C C . LYS A 1 91 ? -7.609 -4.199 -23.578 1 38.75 91 LYS A C 1
ATOM 711 O O . LYS A 1 91 ? -7.281 -5.23 -22.984 1 38.75 91 LYS A O 1
ATOM 716 N N . SER A 1 92 ? -7.055 -3.824 -24.781 1 38.12 92 SER A N 1
ATOM 717 C CA . SER A 1 92 ? -5.875 -4.578 -25.219 1 38.12 92 SER A CA 1
ATOM 718 C C . SER A 1 92 ? -4.73 -4.418 -24.219 1 38.12 92 SER A C 1
ATOM 720 O O . SER A 1 92 ? -3.955 -5.348 -24 1 38.12 92 SER A O 1
ATOM 722 N N . TRP A 1 93 ? -4.43 -3.084 -23.984 1 36.66 93 TRP A N 1
ATOM 723 C CA . TRP A 1 93 ? -3.26 -2.781 -23.156 1 36.66 93 TRP A CA 1
ATOM 724 C C . TRP A 1 93 ? -3.537 -3.074 -21.688 1 36.66 93 TRP A C 1
ATOM 726 O O . TRP A 1 93 ? -2.736 -2.727 -20.812 1 36.66 93 TRP A O 1
ATOM 736 N N . ILE A 1 94 ? -4.719 -3.314 -21.391 1 38.53 94 ILE A N 1
ATOM 737 C CA . ILE A 1 94 ? -5.035 -3.824 -20.062 1 38.53 94 ILE A CA 1
ATOM 738 C C . ILE A 1 94 ? -4.023 -4.895 -19.672 1 38.53 94 ILE A C 1
ATOM 740 O O . ILE A 1 94 ? -4.219 -5.609 -18.688 1 38.53 94 ILE A O 1
ATOM 744 N N . SER A 1 95 ? -3.508 -5.645 -20.703 1 40.91 95 SER A N 1
ATOM 745 C CA . SER A 1 95 ? -2.855 -6.863 -20.234 1 40.91 95 SER A CA 1
ATOM 746 C C . SER A 1 95 ? -2.25 -6.676 -18.844 1 40.91 95 SER A C 1
ATOM 748 O O . SER A 1 95 ? -2.18 -7.621 -18.062 1 40.91 95 SER A O 1
ATOM 750 N N . ARG A 1 96 ? -1.101 -5.895 -18.719 1 49.75 96 ARG A N 1
ATOM 751 C CA . ARG A 1 96 ? -0.277 -6.371 -17.625 1 49.75 96 ARG A CA 1
ATOM 752 C C . ARG A 1 96 ? -0.743 -5.777 -16.297 1 49.75 96 ARG A C 1
ATOM 754 O O . ARG A 1 96 ? -0.391 -4.645 -15.953 1 49.75 96 ARG A O 1
ATOM 761 N N . LEU A 1 97 ? -2.02 -6.344 -15.898 1 62.91 97 LEU A N 1
ATOM 762 C CA . LEU A 1 97 ? -2.457 -6.207 -14.508 1 62.91 97 LEU A CA 1
ATOM 763 C C . LEU A 1 97 ? -1.273 -6.32 -13.555 1 62.91 97 LEU A C 1
ATOM 765 O O . LEU A 1 97 ? -0.438 -7.219 -13.695 1 62.91 97 LEU A O 1
ATOM 769 N N . ASN A 1 98 ? -1.084 -5.207 -13.008 1 81.62 98 ASN A N 1
ATOM 770 C CA . ASN A 1 98 ? -0.07 -5.383 -11.969 1 81.62 98 ASN A CA 1
ATOM 771 C C . ASN A 1 98 ? -0.579 -6.258 -10.828 1 81.62 98 ASN A C 1
ATOM 773 O O . ASN A 1 98 ? -0.932 -5.75 -9.766 1 81.62 98 ASN A O 1
ATOM 777 N N . ALA A 1 99 ? -0.799 -7.523 -11.219 1 90.88 99 ALA A N 1
ATOM 778 C CA . ALA A 1 99 ? -1.187 -8.562 -10.266 1 90.88 99 ALA A CA 1
ATOM 779 C C . ALA A 1 99 ? -0.352 -9.82 -10.461 1 90.88 99 ALA A C 1
ATOM 781 O O . ALA A 1 99 ? -0.073 -10.227 -11.594 1 90.88 99 ALA A O 1
ATOM 782 N N . ASP A 1 100 ? 0.098 -10.375 -9.414 1 92.44 100 ASP A N 1
ATOM 783 C CA . ASP A 1 100 ? 0.862 -11.617 -9.43 1 92.44 100 ASP A CA 1
ATOM 784 C C . ASP A 1 100 ? 0.339 -12.594 -8.375 1 92.44 100 ASP A C 1
ATOM 786 O O . ASP A 1 100 ? 0.073 -12.203 -7.234 1 92.44 100 ASP A O 1
ATOM 790 N N . LYS A 1 101 ? 0.138 -13.781 -8.781 1 93.81 101 LYS A N 1
ATOM 791 C CA . LYS A 1 101 ? -0.205 -14.828 -7.816 1 93.81 101 LYS A CA 1
ATOM 792 C C . LYS A 1 101 ? 1.006 -15.703 -7.496 1 93.81 101 LYS A C 1
ATOM 794 O O . LYS A 1 101 ? 1.724 -16.141 -8.398 1 93.81 101 LYS A O 1
ATOM 799 N N . VAL A 1 102 ? 1.331 -15.891 -6.289 1 92.69 102 VAL A N 1
ATOM 800 C CA . VAL A 1 102 ? 2.34 -16.797 -5.758 1 92.69 102 VAL A CA 1
ATOM 801 C C . VAL A 1 102 ? 1.712 -17.719 -4.707 1 92.69 102 VAL A C 1
ATOM 803 O O . VAL A 1 102 ? 1.301 -17.25 -3.643 1 92.69 102 VAL A O 1
ATOM 806 N N . ASP A 1 103 ? 1.634 -19 -4.977 1 91.56 103 ASP A N 1
ATOM 807 C CA . ASP A 1 103 ? 0.963 -19.953 -4.098 1 91.56 103 ASP A CA 1
ATOM 808 C C . ASP A 1 103 ? -0.478 -19.531 -3.824 1 91.56 103 ASP A C 1
ATOM 810 O O . ASP A 1 103 ? -1.283 -19.422 -4.75 1 91.56 103 ASP A O 1
ATOM 814 N N . ASN A 1 104 ? -0.805 -19.281 -2.617 1 94.44 104 ASN A N 1
ATOM 815 C CA . ASN A 1 104 ? -2.17 -18.891 -2.283 1 94.44 104 ASN A CA 1
ATOM 816 C C . ASN A 1 104 ? -2.287 -17.391 -2.061 1 94.44 104 ASN A C 1
ATOM 818 O O . ASN A 1 104 ? -3.252 -16.922 -1.456 1 94.44 104 ASN A O 1
ATOM 822 N N . LYS A 1 105 ? -1.298 -16.672 -2.539 1 94.75 105 LYS A N 1
ATOM 823 C CA . LYS A 1 105 ? -1.281 -15.219 -2.379 1 94.75 105 LYS A CA 1
ATOM 824 C C . LYS A 1 105 ? -1.508 -14.516 -3.715 1 94.75 105 LYS A C 1
ATOM 826 O O . LYS A 1 105 ? -0.991 -14.945 -4.746 1 94.75 105 LYS A O 1
ATOM 831 N N . VAL A 1 106 ? -2.244 -13.445 -3.668 1 94.94 106 VAL A N 1
ATOM 832 C CA . VAL A 1 106 ? -2.383 -12.562 -4.816 1 94.94 106 VAL A CA 1
ATOM 833 C C . VAL A 1 106 ? -1.958 -11.141 -4.434 1 94.94 106 VAL A C 1
ATOM 835 O O . VAL A 1 106 ? -2.516 -10.555 -3.508 1 94.94 106 VAL A O 1
ATOM 838 N N . TRP A 1 107 ? -0.932 -10.664 -5.156 1 94.88 107 TRP A N 1
ATOM 839 C CA . TRP A 1 107 ? -0.505 -9.273 -5.066 1 94.88 107 TRP A CA 1
ATOM 840 C C . TRP A 1 107 ? -1.124 -8.438 -6.188 1 94.88 107 TRP A C 1
ATOM 842 O O . TRP A 1 107 ? -1.192 -8.891 -7.336 1 94.88 107 TRP A O 1
ATOM 852 N N . PHE A 1 108 ? -1.547 -7.188 -5.855 1 94.81 108 PHE A N 1
ATOM 853 C CA . PHE A 1 108 ? -2.012 -6.355 -6.961 1 94.81 108 PHE A CA 1
ATOM 854 C C . PHE A 1 108 ? -2.025 -4.887 -6.559 1 94.81 108 PHE A C 1
ATOM 856 O O . PHE A 1 108 ? -2.018 -4.559 -5.371 1 94.81 108 PHE A O 1
ATOM 863 N N . THR A 1 109 ? -1.931 -4.027 -7.562 1 95.19 109 THR A N 1
ATOM 864 C CA . THR A 1 109 ? -2.15 -2.592 -7.426 1 95.19 109 THR A CA 1
ATOM 865 C C . THR A 1 109 ? -3.391 -2.158 -8.203 1 95.19 109 THR A C 1
ATOM 867 O O . THR A 1 109 ? -3.762 -2.789 -9.195 1 95.19 109 THR A O 1
ATOM 870 N N . VAL A 1 110 ? -4.023 -1.111 -7.66 1 94.38 110 VAL A N 1
ATOM 871 C CA . VAL A 1 110 ? -5.223 -0.583 -8.305 1 94.38 110 VAL A CA 1
ATOM 872 C C . VAL A 1 110 ? -5.266 0.935 -8.148 1 94.38 110 VAL A C 1
ATOM 874 O O . VAL A 1 110 ? -4.539 1.503 -7.328 1 94.38 110 VAL A O 1
ATOM 877 N N . GLU A 1 111 ? -5.992 1.492 -9 1 93.56 111 GLU A N 1
ATOM 878 C CA . GLU A 1 111 ? -6.562 2.812 -8.742 1 93.56 111 GLU A CA 1
ATOM 879 C C . GLU A 1 111 ? -8.031 2.713 -8.328 1 93.56 111 GLU A C 1
ATOM 881 O O . GLU A 1 111 ? -8.789 1.935 -8.906 1 93.56 111 GLU A O 1
ATOM 886 N N . ILE A 1 112 ? -8.383 3.43 -7.348 1 96.69 112 ILE A N 1
ATOM 887 C CA . ILE A 1 112 ? -9.758 3.434 -6.867 1 96.69 112 ILE A CA 1
ATOM 888 C C . ILE A 1 112 ? -10.344 4.836 -6.996 1 96.69 112 ILE A C 1
ATOM 890 O O . ILE A 1 112 ? -9.758 5.809 -6.516 1 96.69 112 ILE A O 1
ATOM 894 N N . SER A 1 113 ? -11.414 4.91 -7.637 1 97.31 113 SER A N 1
ATOM 895 C CA . SER A 1 113 ? -12.141 6.168 -7.754 1 97.31 113 SER A CA 1
ATOM 896 C C . SER A 1 113 ? -13.336 6.211 -6.801 1 97.31 113 SER A C 1
ATOM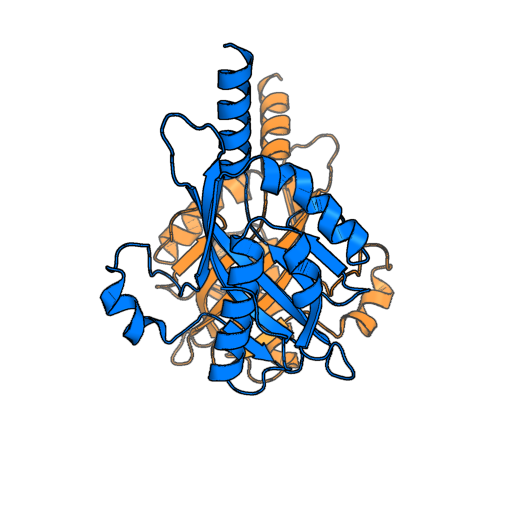 898 O O . SER A 1 113 ? -14.078 5.234 -6.691 1 97.31 113 SER A O 1
ATOM 900 N N . TYR A 1 114 ? -13.438 7.309 -6.125 1 98.44 114 TYR A N 1
ATOM 901 C CA . TYR A 1 114 ? -14.5 7.508 -5.145 1 98.44 114 TYR A CA 1
ATOM 902 C C . TYR A 1 114 ? -15.297 8.773 -5.449 1 98.44 114 TYR A C 1
ATOM 904 O O . TYR A 1 114 ? -14.758 9.727 -6.012 1 98.44 114 TYR A O 1
ATOM 912 N N . ARG A 1 115 ? -16.516 8.789 -5.027 1 98.5 115 ARG A N 1
ATOM 913 C CA . ARG A 1 115 ? -17.328 10 -4.887 1 98.5 115 ARG A CA 1
ATOM 914 C C . ARG A 1 115 ? -18.047 10.023 -3.539 1 98.5 115 ARG A C 1
ATOM 916 O O . ARG A 1 115 ? -18.594 9.008 -3.105 1 98.5 115 ARG A O 1
ATOM 923 N N . ALA A 1 116 ? -18.062 11.148 -2.951 1 98.25 116 ALA A N 1
ATOM 924 C CA . ALA A 1 116 ? -18.766 11.32 -1.685 1 98.25 116 ALA A CA 1
ATOM 925 C C . ALA A 1 116 ? -20.266 11.508 -1.912 1 98.25 116 ALA A C 1
ATOM 927 O O . ALA A 1 116 ? -20.672 12.234 -2.82 1 98.25 116 ALA A O 1
ATOM 928 N N . LYS A 1 117 ? -21 10.914 -1.112 1 97.62 117 LYS A N 1
ATOM 929 C CA . LYS A 1 117 ? -22.453 11.039 -1.203 1 97.62 117 LYS A CA 1
ATOM 930 C C . LYS A 1 117 ? -22.906 12.453 -0.852 1 97.62 117 LYS A C 1
ATOM 932 O O . LYS A 1 117 ? -22.484 13.016 0.157 1 97.62 117 LYS A O 1
ATOM 937 N N . GLY A 1 118 ? -23.719 13.031 -1.728 1 96.5 118 GLY A N 1
ATOM 938 C CA . GLY A 1 118 ? -24.281 14.352 -1.457 1 96.5 118 GLY A CA 1
ATOM 939 C C . GLY A 1 118 ? -23.359 15.484 -1.898 1 96.5 118 GLY A C 1
ATOM 940 O O . GLY A 1 118 ? -23.656 16.656 -1.646 1 96.5 118 GLY A O 1
ATOM 941 N N . ASP A 1 119 ? -22.234 15.156 -2.439 1 97.06 119 ASP A N 1
ATOM 942 C CA . ASP A 1 119 ? -21.328 16.188 -2.93 1 97.06 119 ASP A CA 1
ATOM 943 C C . ASP A 1 119 ? -21.953 16.984 -4.066 1 97.06 119 ASP A C 1
ATOM 945 O O . ASP A 1 119 ? -22.234 16.438 -5.141 1 97.06 119 ASP A O 1
ATOM 949 N N . PRO A 1 120 ? -22.125 18.25 -3.883 1 95.94 120 PRO A N 1
ATOM 950 C CA . PRO A 1 120 ? -22.766 19.047 -4.938 1 95.94 120 PRO A CA 1
ATOM 951 C C . PRO A 1 120 ? -21.922 19.125 -6.211 1 95.94 120 PRO A C 1
ATOM 953 O O . PRO A 1 120 ? -22.469 19.266 -7.309 1 95.94 120 PRO A O 1
ATOM 956 N N . GLU A 1 121 ? -20.656 18.969 -6.145 1 96.81 121 GLU A N 1
ATOM 957 C CA . GLU A 1 121 ? -19.766 19.016 -7.301 1 96.81 121 GLU A CA 1
ATOM 958 C C . GLU A 1 121 ? -19.547 17.641 -7.898 1 96.81 121 GLU A C 1
ATOM 960 O O . GLU A 1 121 ? -18.922 17.5 -8.953 1 96.81 121 GLU A O 1
ATOM 965 N N . ASN A 1 122 ? -20.047 16.672 -7.207 1 96.69 122 ASN A N 1
ATOM 966 C CA . ASN A 1 122 ? -19.859 15.289 -7.637 1 96.69 122 ASN A CA 1
ATOM 967 C C . ASN A 1 122 ? -18.406 15.016 -8.016 1 96.69 122 ASN A C 1
ATOM 969 O O . ASN A 1 122 ? -18.125 14.406 -9.047 1 96.69 122 ASN A O 1
ATOM 973 N N . GLN A 1 123 ? -17.516 15.477 -7.27 1 97.38 123 GLN A N 1
ATOM 974 C CA . GLN A 1 123 ? -16.078 15.359 -7.527 1 97.38 123 GLN A CA 1
ATOM 975 C C . GLN A 1 123 ? -15.625 13.906 -7.434 1 97.38 123 GLN A C 1
ATOM 977 O O . GLN A 1 123 ? -15.961 13.203 -6.477 1 97.38 123 GLN A O 1
ATOM 982 N N . THR A 1 124 ? -14.914 13.477 -8.453 1 97.94 124 THR A N 1
ATOM 983 C CA . THR A 1 124 ? -14.289 12.164 -8.422 1 97.94 124 THR A CA 1
ATOM 984 C C . THR A 1 124 ? -12.859 12.25 -7.906 1 97.94 124 THR A C 1
ATOM 986 O O . THR A 1 124 ? -12.055 13.023 -8.438 1 97.94 124 THR A O 1
ATOM 989 N N . ILE A 1 125 ? -12.57 11.492 -6.879 1 98 125 ILE A N 1
ATOM 990 C CA . ILE A 1 125 ? -11.219 11.406 -6.32 1 98 125 ILE A CA 1
ATOM 991 C C . ILE A 1 125 ? -10.641 10.023 -6.59 1 98 125 ILE A C 1
ATOM 993 O O . ILE A 1 125 ? -11.242 9.008 -6.227 1 98 125 ILE A O 1
ATOM 997 N N . THR A 1 126 ? -9.539 9.992 -7.273 1 96.44 126 THR A N 1
ATOM 998 C CA .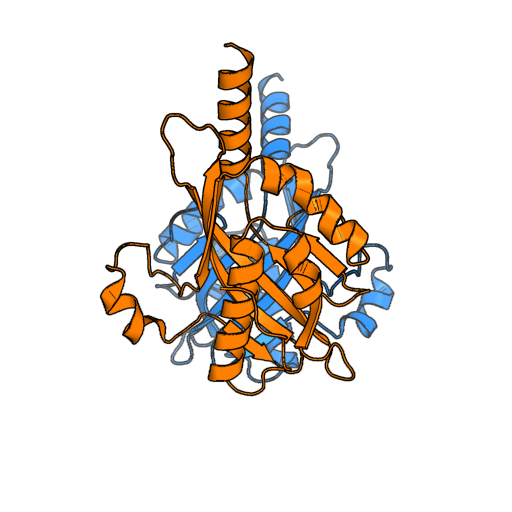 THR A 1 126 ? -8.875 8.727 -7.586 1 96.44 126 THR A CA 1
ATOM 999 C C . THR A 1 126 ? -7.547 8.617 -6.84 1 96.44 126 THR A C 1
ATOM 1001 O O . THR A 1 126 ? -6.734 9.547 -6.863 1 96.44 126 THR A O 1
ATOM 1004 N N . ILE A 1 127 ? -7.375 7.52 -6.141 1 96.69 127 ILE A N 1
ATOM 1005 C CA . ILE A 1 127 ? -6.137 7.301 -5.398 1 96.69 127 ILE A CA 1
ATOM 1006 C C . ILE A 1 127 ? -5.566 5.926 -5.738 1 96.69 127 ILE A C 1
ATOM 1008 O O . ILE A 1 127 ? -6.312 5 -6.066 1 96.69 127 ILE A O 1
ATOM 1012 N N . PRO A 1 128 ? -4.25 5.75 -5.676 1 95.94 128 PRO A N 1
ATOM 1013 C CA . PRO A 1 128 ? -3.635 4.434 -5.836 1 95.94 128 PRO A CA 1
ATOM 1014 C C . PRO A 1 128 ? -3.725 3.582 -4.57 1 95.94 128 PRO A C 1
ATOM 1016 O O . PRO A 1 128 ? -3.781 4.121 -3.461 1 95.94 128 PRO A O 1
ATOM 1019 N N . ALA A 1 129 ? -3.766 2.287 -4.719 1 96.94 129 ALA A N 1
ATOM 1020 C CA . ALA A 1 129 ? -3.764 1.335 -3.611 1 96.94 129 ALA A CA 1
ATOM 1021 C C . ALA A 1 129 ? -3.049 0.044 -4 1 96.94 129 ALA A C 1
ATOM 1023 O O . ALA A 1 129 ? -2.893 -0.253 -5.188 1 96.94 129 ALA A O 1
ATOM 1024 N N . SER A 1 130 ? -2.529 -0.623 -3.088 1 96.62 130 SER A N 1
ATOM 1025 C CA . SER A 1 130 ? -1.999 -1.975 -3.229 1 96.62 130 SER A CA 1
ATOM 1026 C C . SER A 1 130 ? -2.609 -2.918 -2.199 1 96.62 130 SER A C 1
ATOM 1028 O O . SER A 1 130 ? -3.07 -2.479 -1.143 1 96.62 130 SER A O 1
ATOM 1030 N N . ALA A 1 131 ? -2.602 -4.195 -2.527 1 96.75 131 ALA A N 1
ATOM 1031 C CA . ALA A 1 131 ? -3.158 -5.16 -1.581 1 96.75 131 ALA A CA 1
ATOM 1032 C C . ALA A 1 131 ? -2.469 -6.516 -1.708 1 96.75 131 ALA A C 1
ATOM 1034 O O . ALA A 1 131 ? -1.869 -6.82 -2.742 1 96.75 131 ALA A O 1
ATOM 1035 N N . LEU A 1 132 ? -2.459 -7.211 -0.669 1 96.25 132 LEU A N 1
ATOM 1036 C CA . LEU A 1 132 ? -2.064 -8.609 -0.573 1 96.25 132 LEU A CA 1
ATOM 1037 C C . LEU A 1 132 ? -3.227 -9.477 -0.091 1 96.25 132 LEU A C 1
ATOM 1039 O O . LEU A 1 132 ? -3.764 -9.25 0.996 1 96.25 132 LEU A O 1
ATOM 1043 N N . ALA A 1 133 ? -3.623 -10.414 -0.927 1 96.44 133 ALA A N 1
ATOM 1044 C CA . ALA A 1 133 ? -4.707 -11.336 -0.601 1 96.44 133 ALA A CA 1
ATOM 1045 C C . ALA A 1 133 ? -4.172 -12.75 -0.366 1 96.44 133 ALA A C 1
ATOM 1047 O O . ALA A 1 133 ? -3.48 -13.305 -1.222 1 96.44 133 ALA A O 1
ATOM 1048 N N . HIS A 1 134 ? -4.398 -13.289 0.796 1 96.06 134 HIS A N 1
ATOM 1049 C CA . HIS A 1 134 ? -4.254 -14.719 1.029 1 96.06 134 HIS A CA 1
ATOM 1050 C C . HIS A 1 134 ? -5.574 -15.445 0.817 1 96.06 134 HIS A C 1
ATOM 1052 O O . HIS A 1 134 ? -6.594 -15.078 1.409 1 96.06 134 HIS A O 1
ATOM 1058 N N . LEU A 1 135 ? -5.539 -16.438 0.021 1 97.19 135 LEU A N 1
ATOM 1059 C CA . LEU A 1 135 ? -6.773 -17.125 -0.353 1 97.19 135 LEU A CA 1
ATOM 1060 C C . LEU A 1 135 ? -6.918 -18.438 0.4 1 97.19 135 LEU A C 1
ATOM 1062 O O . LEU A 1 135 ? -5.926 -19.125 0.673 1 97.19 135 LEU A O 1
ATOM 1066 N N . VAL A 1 136 ? -8.141 -18.766 0.705 1 97.38 136 VAL A N 1
ATOM 1067 C CA . VAL A 1 136 ? -8.453 -20.109 1.165 1 97.38 136 VAL A CA 1
ATOM 1068 C C . VAL A 1 136 ? -8.188 -21.109 0.042 1 97.38 136 VAL A C 1
ATOM 1070 O O . VAL A 1 136 ? -8.602 -20.891 -1.101 1 97.38 136 VAL A O 1
ATOM 1073 N N . THR A 1 137 ? -7.52 -22.219 0.372 1 95.75 137 THR A N 1
ATOM 1074 C CA . THR A 1 137 ? -7.055 -23.078 -0.714 1 95.75 137 THR A CA 1
ATOM 1075 C C . THR A 1 137 ? -7.922 -24.328 -0.829 1 95.75 137 THR A C 1
ATOM 1077 O O . THR A 1 137 ? -7.871 -25.031 -1.836 1 95.75 137 THR A O 1
ATOM 1080 N N . ASP A 1 138 ? -8.68 -24.562 0.168 1 93.38 138 ASP A N 1
ATOM 1081 C CA . ASP A 1 138 ? -9.43 -25.812 0.155 1 93.38 138 ASP A CA 1
ATOM 1082 C C . ASP A 1 138 ? -10.812 -25.641 0.778 1 93.38 138 ASP A C 1
ATOM 1084 O O . ASP A 1 138 ? -11.094 -24.594 1.379 1 93.38 138 ASP A O 1
ATOM 1088 N N . GLY A 1 139 ? -11.688 -26.641 0.476 1 93.5 139 GLY A N 1
ATOM 1089 C CA . GLY A 1 139 ? -13.008 -26.641 1.073 1 93.5 139 GLY A CA 1
ATOM 1090 C C . GLY A 1 139 ? -14 -25.766 0.326 1 93.5 139 GLY A C 1
ATOM 1091 O O . GLY A 1 139 ? -13.75 -25.375 -0.817 1 93.5 139 GLY A O 1
ATOM 1092 N N . GLU A 1 140 ? -15.102 -25.484 0.965 1 93.56 140 GLU A N 1
ATOM 1093 C CA . GLU A 1 140 ? -16.203 -24.766 0.353 1 93.56 140 GLU A CA 1
ATOM 1094 C C . GLU A 1 140 ? -15.859 -23.297 0.152 1 93.56 140 GLU A C 1
ATOM 1096 O O . GLU A 1 140 ? -16.469 -22.609 -0.681 1 93.56 140 GLU A O 1
ATOM 1101 N N . GLU A 1 141 ? -14.844 -22.844 0.834 1 96.25 141 GLU A N 1
ATOM 1102 C CA . GLU A 1 141 ? -14.508 -21.422 0.766 1 96.25 141 GLU A CA 1
ATOM 1103 C C . GLU A 1 141 ? -13.281 -21.188 -0.102 1 96.25 141 GLU A C 1
ATOM 1105 O O . GLU A 1 141 ? -12.727 -20.078 -0.116 1 96.25 141 GLU A O 1
ATOM 1110 N N . ALA A 1 142 ? -12.883 -22.219 -0.812 1 95.94 142 ALA A N 1
ATOM 1111 C CA . ALA A 1 142 ? -11.727 -22.062 -1.687 1 95.94 142 ALA A CA 1
ATOM 1112 C C . ALA A 1 142 ? -11.891 -20.875 -2.615 1 95.94 142 ALA A C 1
ATOM 1114 O O . ALA A 1 142 ? -12.945 -20.688 -3.227 1 95.94 142 ALA A O 1
ATOM 1115 N N . GLY A 1 143 ? -10.805 -20.047 -2.596 1 96.56 143 GLY A N 1
ATOM 1116 C CA . GLY A 1 143 ? -10.828 -18.875 -3.463 1 96.56 143 GLY A CA 1
ATOM 1117 C C . GLY A 1 143 ? -11.234 -17.609 -2.74 1 96.56 143 GLY A C 1
ATOM 1118 O O . GLY A 1 143 ? -11.023 -16.516 -3.244 1 96.56 143 GLY A O 1
ATOM 1119 N N . LYS A 1 144 ? -11.844 -17.766 -1.571 1 97.75 144 LYS A N 1
ATOM 1120 C CA . LYS A 1 144 ? -12.227 -16.594 -0.795 1 97.75 144 LYS A CA 1
ATOM 1121 C C . LYS A 1 144 ? -11.031 -16 -0.068 1 97.75 144 LYS A C 1
ATOM 1123 O O . LYS A 1 144 ? -10 -16.672 0.096 1 97.75 144 LYS A O 1
ATOM 1128 N N . LEU A 1 145 ? -11.172 -14.797 0.335 1 97.94 145 LEU A N 1
ATOM 1129 C CA . LEU A 1 145 ? -10.141 -14.086 1.085 1 97.94 145 LEU A CA 1
ATOM 1130 C C . LEU A 1 145 ? -10.039 -14.625 2.51 1 97.94 145 LEU A C 1
ATOM 1132 O O . LEU A 1 145 ? -11 -14.531 3.281 1 97.94 145 LEU A O 1
ATOM 1136 N N . ALA A 1 146 ? -8.914 -15.195 2.805 1 97.12 146 ALA A N 1
ATOM 1137 C CA . ALA A 1 146 ? -8.602 -15.578 4.18 1 97.12 146 ALA A CA 1
ATOM 1138 C C . ALA A 1 146 ? -7.977 -14.422 4.945 1 97.12 146 ALA A C 1
ATOM 1140 O O . ALA A 1 146 ? -8.305 -14.188 6.109 1 97.12 146 ALA A O 1
ATOM 1141 N N . ARG A 1 147 ? -7.078 -13.773 4.344 1 95.75 147 ARG A N 1
ATOM 1142 C CA . ARG A 1 147 ? -6.426 -12.57 4.852 1 95.75 147 ARG A CA 1
ATOM 1143 C C . ARG A 1 147 ? -6.289 -11.523 3.752 1 95.75 147 ARG A C 1
ATOM 1145 O O . ARG A 1 147 ? -5.922 -11.844 2.621 1 95.75 147 ARG A O 1
ATOM 1152 N N . PHE A 1 148 ? -6.637 -10.352 4.105 1 96.81 148 PHE A N 1
ATOM 1153 C CA . PHE A 1 148 ? -6.617 -9.25 3.146 1 96.81 148 PHE A CA 1
ATOM 1154 C C . PHE A 1 148 ? -5.98 -8.008 3.758 1 96.81 148 PHE A C 1
ATOM 1156 O O . PHE A 1 148 ? -6.445 -7.508 4.785 1 96.81 148 PHE A O 1
ATOM 1163 N N . GLN A 1 149 ? -4.871 -7.602 3.207 1 96.5 149 GLN A N 1
ATOM 1164 C CA . GLN A 1 149 ? -4.211 -6.363 3.607 1 96.5 149 GLN A CA 1
ATOM 1165 C C . GLN A 1 149 ? -4.297 -5.312 2.506 1 96.5 149 GLN A C 1
ATOM 1167 O O . GLN A 1 149 ? -3.939 -5.578 1.357 1 96.5 149 GLN A O 1
ATOM 1172 N N . VAL A 1 150 ? -4.793 -4.18 2.84 1 97.81 150 VAL A N 1
ATOM 1173 C CA . VAL A 1 150 ? -4.965 -3.082 1.894 1 97.81 150 VAL A CA 1
ATOM 1174 C C . VAL A 1 150 ? -4.117 -1.89 2.326 1 97.81 150 VAL A C 1
ATOM 1176 O O . VAL A 1 150 ? -4.176 -1.465 3.482 1 97.81 150 VAL A O 1
ATOM 1179 N N . PHE A 1 151 ? -3.354 -1.36 1.441 1 97.5 151 PHE A N 1
ATOM 1180 C CA . PHE A 1 151 ? -2.459 -0.237 1.694 1 97.5 151 PHE A CA 1
ATOM 1181 C C . PHE A 1 151 ? -2.793 0.938 0.783 1 97.5 151 PHE A C 1
ATOM 1183 O O . PHE A 1 151 ? -2.721 0.819 -0.442 1 97.5 151 PHE A O 1
ATOM 1190 N N . LEU A 1 152 ? -3.109 2.004 1.347 1 98.44 152 LEU A N 1
ATOM 1191 C CA . LEU A 1 152 ? -3.469 3.217 0.618 1 98.44 152 LEU A CA 1
ATOM 1192 C C . LEU A 1 152 ? -3.469 4.426 1.545 1 98.44 152 LEU A C 1
ATOM 1194 O O . LEU A 1 152 ? -3.463 4.277 2.77 1 98.44 152 LEU A O 1
ATOM 1198 N N . ASP A 1 153 ? -3.383 5.562 0.987 1 98.38 153 ASP A N 1
ATOM 1199 C CA . ASP A 1 153 ? -3.621 6.84 1.655 1 98.38 153 ASP A CA 1
ATOM 1200 C C . ASP A 1 153 ? -4.961 7.438 1.236 1 98.38 153 ASP A C 1
ATOM 1202 O O . ASP A 1 153 ? -5.066 8.07 0.184 1 98.38 153 ASP A O 1
ATOM 1206 N N . ASN A 1 154 ? -5.98 7.254 2.113 1 98.12 154 ASN A N 1
ATOM 1207 C CA . ASN A 1 154 ? -7.32 7.672 1.721 1 98.12 154 ASN A CA 1
ATOM 1208 C C . ASN A 1 154 ? -7.66 9.055 2.273 1 98.12 154 ASN A C 1
ATOM 1210 O O . ASN A 1 154 ? -8.836 9.438 2.32 1 98.12 154 ASN A O 1
ATOM 1214 N N . ARG A 1 155 ? -6.676 9.844 2.65 1 97.19 155 ARG A N 1
ATOM 1215 C CA . ARG A 1 155 ? -6.883 11.172 3.225 1 97.19 155 ARG A CA 1
ATOM 1216 C C . ARG A 1 155 ? -7.711 12.047 2.291 1 97.19 155 ARG A C 1
ATOM 1218 O O . ARG A 1 155 ? -8.68 12.68 2.721 1 97.19 155 ARG A O 1
ATOM 1225 N N . PRO A 1 156 ? -7.371 12.07 1.004 1 97.69 156 PRO A N 1
ATOM 1226 C CA . PRO A 1 156 ? -8.164 12.953 0.139 1 97.69 156 PRO A CA 1
ATOM 1227 C C . PRO A 1 156 ? -9.648 12.594 0.132 1 97.69 156 PRO A C 1
ATOM 1229 O O . PRO A 1 156 ? -10.5 13.477 0.031 1 97.69 156 PRO A O 1
ATOM 1232 N N . VAL A 1 157 ? -9.969 11.336 0.214 1 98.12 157 VAL A N 1
ATOM 1233 C CA . VAL A 1 157 ? -11.352 10.867 0.195 1 98.12 157 VAL A CA 1
ATOM 1234 C C . VAL A 1 157 ? -12.047 11.258 1.498 1 98.12 157 VAL A C 1
ATOM 1236 O O . VAL A 1 157 ? -13.156 11.805 1.479 1 98.12 157 VAL A O 1
ATOM 1239 N N . LEU A 1 158 ? -11.383 10.992 2.631 1 97.25 158 LEU A N 1
ATOM 1240 C CA . LEU A 1 158 ? -11.945 11.305 3.939 1 97.25 158 LEU A CA 1
ATOM 1241 C C . LEU A 1 158 ? -12.172 12.805 4.09 1 97.25 158 LEU A C 1
ATOM 1243 O O . LEU A 1 158 ? -13.18 13.234 4.656 1 97.25 158 LEU A O 1
ATOM 1247 N N . GLU A 1 159 ? -11.211 13.57 3.621 1 97.06 159 GLU A N 1
ATOM 1248 C CA . GLU A 1 159 ? -11.336 15.023 3.682 1 97.06 159 GLU A CA 1
ATOM 1249 C C . GLU A 1 159 ? -12.547 15.508 2.883 1 97.06 159 GLU A C 1
ATOM 1251 O O . GLU A 1 159 ? -13.258 16.406 3.312 1 97.06 159 GLU A O 1
ATOM 1256 N N . ARG A 1 160 ? -12.742 14.883 1.765 1 98 160 ARG A N 1
ATOM 1257 C CA . ARG A 1 160 ? -13.883 15.281 0.946 1 98 160 ARG A CA 1
ATOM 1258 C C . ARG A 1 160 ? -15.195 14.891 1.613 1 98 160 ARG A C 1
ATOM 1260 O O . ARG A 1 160 ? -16.156 15.656 1.597 1 98 160 ARG A O 1
ATOM 1267 N N . ILE A 1 161 ? -15.273 13.742 2.156 1 97.5 161 ILE A N 1
ATOM 1268 C CA . ILE A 1 161 ? -16.469 13.281 2.865 1 97.5 161 ILE A CA 1
ATOM 1269 C C . ILE A 1 161 ? -16.781 14.242 4.012 1 97.5 161 ILE A C 1
ATOM 1271 O O . ILE A 1 161 ? -17.938 14.617 4.203 1 97.5 161 ILE A O 1
ATOM 1275 N N . GLU A 1 162 ? -15.773 14.594 4.715 1 96.56 162 GLU A N 1
ATOM 1276 C CA . GLU A 1 162 ? -15.961 15.531 5.82 1 96.56 162 GLU A CA 1
ATOM 1277 C C . GLU A 1 162 ? -16.469 16.875 5.32 1 96.56 162 GLU A C 1
ATOM 1279 O O . GLU A 1 162 ? -17.375 17.469 5.918 1 96.56 162 GLU A O 1
ATOM 1284 N N . TYR A 1 163 ? -15.906 17.359 4.305 1 96.75 163 TYR A N 1
ATOM 1285 C CA . TYR A 1 163 ? -16.312 18.625 3.707 1 96.75 163 TYR A CA 1
ATOM 1286 C C . TYR A 1 163 ? -17.781 18.594 3.32 1 96.75 163 TYR A C 1
ATOM 1288 O O . TYR A 1 163 ? -18.547 19.5 3.664 1 96.75 163 TYR A O 1
ATOM 1296 N N . VAL A 1 164 ? -18.141 17.578 2.725 1 96.56 164 VAL A N 1
ATOM 1297 C CA . VAL A 1 164 ? -19.516 17.438 2.24 1 96.56 164 VAL A CA 1
ATOM 1298 C C . VAL A 1 164 ? -20.469 17.297 3.424 1 96.56 164 VAL A C 1
ATOM 1300 O O . VAL A 1 164 ? -21.562 17.859 3.406 1 96.56 164 VAL A O 1
ATOM 1303 N N . SER A 1 165 ? -20.062 16.547 4.367 1 94.75 165 SER A N 1
ATOM 1304 C CA . SER A 1 165 ? -20.891 16.375 5.562 1 94.75 165 SER A CA 1
ATOM 1305 C C . SER A 1 165 ? -21.141 17.719 6.246 1 94.75 165 SER A C 1
ATOM 1307 O O . SER A 1 165 ? -22.25 17.984 6.719 1 94.75 165 SER A O 1
ATOM 1309 N N . LYS A 1 166 ? -20.234 18.578 6.258 1 94.12 166 LYS A N 1
ATOM 1310 C CA . LYS A 1 166 ? -20.359 19.891 6.871 1 94.12 166 LYS A CA 1
ATOM 1311 C C . LYS A 1 166 ? -21.266 20.797 6.047 1 94.12 166 LYS A C 1
ATOM 1313 O O . LYS A 1 166 ? -22.016 21.609 6.602 1 94.12 166 LYS A O 1
ATOM 1318 N N . LEU A 1 167 ? -21.141 20.656 4.859 1 92 167 LEU A N 1
ATOM 1319 C CA . LEU A 1 167 ? -22 21.438 3.975 1 92 167 LEU A CA 1
ATOM 1320 C C . LEU A 1 167 ? -23.469 21.062 4.188 1 92 167 LEU A C 1
ATOM 1322 O O . LEU A 1 167 ? -24.328 21.938 4.191 1 92 167 LEU A O 1
ATOM 1326 N N . ASN A 1 168 ? -23.703 19.797 4.336 1 86.12 168 ASN A N 1
ATOM 1327 C CA . ASN A 1 168 ? -25.062 19.297 4.441 1 86.12 168 ASN A CA 1
ATOM 1328 C C . ASN A 1 168 ? -25.656 19.531 5.832 1 86.12 168 ASN A C 1
ATOM 1330 O O . ASN A 1 168 ? -26.875 19.547 6.008 1 86.12 168 ASN A O 1
ATOM 1334 N N . ASN A 1 169 ? -24.844 19.609 6.777 1 84.12 169 ASN A N 1
ATOM 1335 C CA . ASN A 1 169 ? -25.312 19.938 8.125 1 84.12 169 ASN A CA 1
ATOM 1336 C C . ASN A 1 169 ? -25.594 21.422 8.281 1 84.12 169 ASN A C 1
ATOM 1338 O O . ASN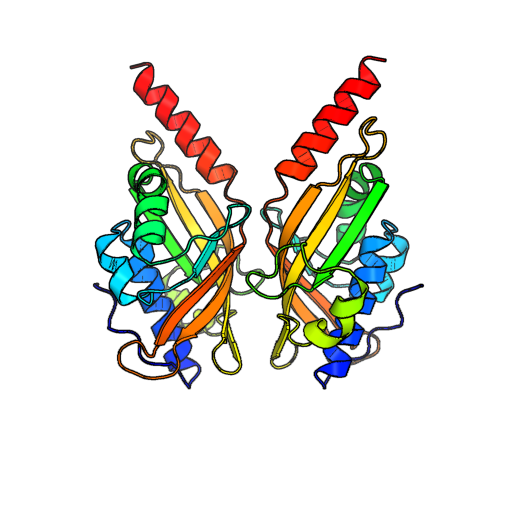 A 1 169 ? -26.344 21.828 9.18 1 84.12 169 ASN A O 1
ATOM 1342 N N . LYS A 1 170 ? -24.953 22.234 7.594 1 76.12 170 LYS A N 1
ATOM 1343 C CA . LYS A 1 170 ? -25.203 23.672 7.625 1 76.12 170 LYS A CA 1
ATOM 1344 C C . LYS A 1 170 ? -26.5 24.016 6.887 1 76.12 170 LYS A C 1
ATOM 1346 O O . LYS A 1 170 ? -27.031 25.109 7.051 1 76.12 170 LYS A O 1
ATOM 1351 N N . GLU A 1 171 ? -26.938 23.188 6.07 1 56.19 171 GLU A N 1
ATOM 1352 C CA . GLU A 1 171 ? -28.234 23.422 5.457 1 56.19 171 GLU A CA 1
ATOM 1353 C C . GLU A 1 171 ? -29.359 22.875 6.324 1 56.19 171 GLU A C 1
ATOM 1355 O O . GLU A 1 171 ? -30.422 23.484 6.445 1 56.19 171 GLU A O 1
ATOM 1360 N N . MET B 1 1 ? 25.719 -0.204 8.266 1 42.91 1 MET B N 1
ATOM 1361 C CA . MET B 1 1 ? 26.297 -0.903 7.129 1 42.91 1 MET B CA 1
ATOM 1362 C C . MET B 1 1 ? 25.766 -0.345 5.816 1 42.91 1 MET B C 1
ATOM 1364 O O . MET B 1 1 ? 24.594 0.02 5.719 1 42.91 1 MET B O 1
ATOM 1368 N N . SER B 1 2 ? 26.719 0.009 4.98 1 49.12 2 SER B N 1
ATOM 1369 C CA . SER B 1 2 ? 26.359 0.519 3.658 1 49.12 2 SER B CA 1
ATOM 1370 C C . SER B 1 2 ? 25.688 -0.555 2.814 1 49.12 2 SER B C 1
ATOM 1372 O O . SER B 1 2 ? 25.953 -1.746 2.98 1 49.12 2 SER B O 1
ATOM 1374 N N . ALA B 1 3 ? 24.75 -0.149 2.07 1 57.94 3 ALA B N 1
ATOM 1375 C CA . ALA B 1 3 ? 24.062 -1.063 1.168 1 57.94 3 ALA B CA 1
ATOM 1376 C C . ALA B 1 3 ? 25.031 -1.675 0.155 1 57.94 3 ALA B C 1
ATOM 1378 O O . ALA B 1 3 ? 25.969 -1.019 -0.284 1 57.94 3 ALA B O 1
ATOM 1379 N N . VAL B 1 4 ? 25.094 -3.02 0.011 1 57.69 4 VAL B N 1
ATOM 1380 C CA . VAL B 1 4 ? 25.891 -3.734 -0.992 1 57.69 4 VAL B CA 1
ATOM 1381 C C . VAL B 1 4 ? 25.234 -3.58 -2.363 1 57.69 4 VAL B C 1
ATOM 1383 O O . VAL B 1 4 ? 24.016 -3.447 -2.467 1 57.69 4 VAL B O 1
ATOM 1386 N N . PRO B 1 5 ? 26.125 -3.51 -3.387 1 57.66 5 PRO B N 1
ATOM 1387 C CA . PRO B 1 5 ? 25.562 -3.383 -4.73 1 57.66 5 PRO B CA 1
ATOM 1388 C C . PRO B 1 5 ? 24.516 -4.453 -5.031 1 57.66 5 PRO B C 1
ATOM 1390 O O . PRO B 1 5 ? 24.672 -5.605 -4.629 1 57.66 5 PRO B O 1
ATOM 1393 N N . SER B 1 6 ? 23.375 -4.012 -5.625 1 61.84 6 SER B N 1
ATOM 1394 C CA . SER B 1 6 ? 22.188 -4.836 -5.84 1 61.84 6 SER B CA 1
ATOM 1395 C C . SER B 1 6 ? 22.391 -5.816 -6.988 1 61.84 6 SER B C 1
ATOM 1397 O O . SER B 1 6 ? 22.875 -5.438 -8.055 1 61.84 6 SER B O 1
ATOM 1399 N N . THR B 1 7 ? 22.625 -7.047 -6.824 1 81.19 7 THR B N 1
ATOM 1400 C CA . THR B 1 7 ? 22.516 -8.117 -7.812 1 81.19 7 THR B CA 1
ATOM 1401 C C . THR B 1 7 ? 21.078 -8.57 -7.961 1 81.19 7 THR B C 1
ATOM 1403 O O . THR B 1 7 ? 20.266 -8.391 -7.051 1 81.19 7 THR B O 1
ATOM 1406 N N . LEU B 1 8 ? 20.766 -8.867 -9.242 1 90.12 8 LEU B N 1
ATOM 1407 C CA . LEU B 1 8 ? 19.406 -9.383 -9.484 1 90.12 8 LEU B CA 1
ATOM 1408 C C . LEU B 1 8 ? 19.156 -10.633 -8.648 1 90.12 8 LEU B C 1
ATOM 1410 O O . LEU B 1 8 ? 19.781 -11.672 -8.859 1 90.12 8 LEU B O 1
ATOM 1414 N N . PRO B 1 9 ? 18.297 -10.484 -7.664 1 93.31 9 PRO B N 1
ATOM 1415 C CA . PRO B 1 9 ? 18.016 -11.648 -6.824 1 93.31 9 PRO B CA 1
ATOM 1416 C C . PRO B 1 9 ? 17.219 -12.727 -7.551 1 93.31 9 PRO B C 1
ATOM 1418 O O . PRO B 1 9 ? 16.266 -12.406 -8.266 1 93.31 9 PRO B O 1
ATOM 1421 N N . ASN B 1 10 ? 17.594 -14.008 -7.363 1 90.06 10 ASN B N 1
ATOM 1422 C CA . ASN B 1 10 ? 16.922 -15.07 -8.109 1 90.06 10 ASN B CA 1
ATOM 1423 C C . ASN B 1 10 ? 16.453 -16.188 -7.191 1 90.06 10 ASN B C 1
ATOM 1425 O O . ASN B 1 10 ? 15.766 -17.125 -7.633 1 90.06 10 ASN B O 1
ATOM 1429 N N . THR B 1 11 ? 16.812 -16.125 -5.945 1 89.06 11 THR B N 1
ATOM 1430 C CA . THR B 1 11 ? 16.344 -17.047 -4.926 1 89.06 11 THR B CA 1
ATOM 1431 C C . THR B 1 11 ? 15.664 -16.312 -3.779 1 89.06 11 THR B C 1
ATOM 1433 O O . THR B 1 11 ? 15.875 -15.109 -3.602 1 89.06 11 THR B O 1
ATOM 1436 N N . PRO B 1 12 ? 14.859 -16.969 -3.033 1 85.94 12 PRO B N 1
ATOM 1437 C CA . PRO B 1 12 ? 14.219 -16.328 -1.885 1 85.94 12 PRO B CA 1
ATOM 1438 C C . PRO B 1 12 ? 15.227 -15.688 -0.931 1 85.94 12 PRO B C 1
ATOM 1440 O O . PRO B 1 12 ? 15 -14.586 -0.422 1 85.94 12 PRO B O 1
ATOM 1443 N N . ASP B 1 13 ? 16.297 -16.391 -0.72 1 87.19 13 ASP B N 1
ATOM 1444 C CA . ASP B 1 13 ? 17.312 -15.844 0.159 1 87.19 13 ASP B CA 1
ATOM 1445 C C . ASP B 1 13 ? 17.938 -14.578 -0.439 1 87.19 13 ASP B C 1
ATOM 1447 O O . ASP B 1 13 ? 18.219 -13.617 0.28 1 87.19 13 ASP B O 1
ATOM 1451 N N . GLU B 1 14 ? 18.156 -14.617 -1.727 1 91.06 14 GLU B N 1
ATOM 1452 C CA . GLU B 1 14 ? 18.719 -13.453 -2.402 1 91.06 14 GLU B CA 1
ATOM 1453 C C . GLU B 1 14 ? 17.734 -12.281 -2.391 1 91.06 14 GLU B C 1
ATOM 1455 O O . GLU B 1 14 ? 18.156 -11.125 -2.289 1 91.06 14 GLU B O 1
ATOM 1460 N N . VAL B 1 15 ? 16.469 -12.57 -2.549 1 92.25 15 VAL B N 1
ATOM 1461 C CA . VAL B 1 15 ? 15.445 -11.539 -2.484 1 92.25 15 VAL B CA 1
ATOM 1462 C C . VAL B 1 15 ? 15.445 -10.898 -1.099 1 92.25 15 VAL B C 1
ATOM 1464 O O . VAL B 1 15 ? 15.375 -9.672 -0.977 1 92.25 15 VAL B O 1
ATOM 1467 N N . GLU B 1 16 ? 15.5 -11.703 -0.091 1 88.94 16 GLU B N 1
ATOM 1468 C CA . GLU B 1 16 ? 15.555 -11.188 1.274 1 88.94 16 GLU B CA 1
ATOM 1469 C C . GLU B 1 16 ? 16.766 -10.289 1.482 1 88.94 16 GLU B C 1
ATOM 1471 O O . GLU B 1 16 ? 16.656 -9.203 2.049 1 88.94 16 GLU B O 1
ATOM 1476 N N . ALA B 1 17 ? 17.922 -10.781 1.04 1 90.5 17 ALA B N 1
ATOM 1477 C CA . ALA B 1 17 ? 19.141 -9.992 1.165 1 90.5 17 ALA B CA 1
ATOM 1478 C C . ALA B 1 17 ? 19.031 -8.672 0.403 1 90.5 17 ALA B C 1
ATOM 1480 O O . ALA B 1 17 ? 19.469 -7.629 0.883 1 90.5 17 ALA B O 1
ATOM 1481 N N . TRP B 1 18 ? 18.469 -8.766 -0.763 1 93.19 18 TRP B N 1
ATOM 1482 C CA . TRP B 1 18 ? 18.25 -7.578 -1.581 1 93.19 18 TRP B CA 1
ATOM 1483 C C . TRP B 1 18 ? 17.359 -6.574 -0.851 1 93.19 18 TRP B C 1
ATOM 1485 O O . TRP B 1 18 ? 17.672 -5.383 -0.803 1 93.19 18 TRP B O 1
ATOM 1495 N N . LEU B 1 19 ? 16.281 -7.023 -0.306 1 93.5 19 LEU B N 1
ATOM 1496 C CA . LEU B 1 19 ? 15.367 -6.172 0.447 1 93.5 19 LEU B CA 1
ATOM 1497 C C . LEU B 1 19 ? 16.094 -5.5 1.611 1 93.5 19 LEU B C 1
ATOM 1499 O O . LEU B 1 19 ? 15.992 -4.281 1.788 1 93.5 19 LEU B O 1
ATOM 1503 N N . LEU B 1 20 ? 16.766 -6.301 2.375 1 91.12 20 LEU B N 1
ATOM 1504 C CA . LEU B 1 20 ? 17.438 -5.789 3.564 1 91.12 20 LEU B CA 1
ATOM 1505 C C . LEU B 1 20 ? 18.484 -4.746 3.189 1 91.12 20 LEU B C 1
ATOM 1507 O O . LEU B 1 20 ? 18.625 -3.729 3.869 1 91.12 20 LEU B O 1
ATOM 1511 N N . ASN B 1 21 ? 19.172 -5 2.121 1 92.69 21 ASN B N 1
ATOM 1512 C CA . ASN B 1 21 ? 20.141 -4.027 1.636 1 92.69 21 ASN B CA 1
ATOM 1513 C C . ASN B 1 21 ? 19.484 -2.707 1.259 1 92.69 21 ASN B C 1
ATOM 1515 O O . ASN B 1 21 ? 20 -1.634 1.571 1 92.69 21 ASN B O 1
ATOM 1519 N N . ASN B 1 22 ? 18.406 -2.779 0.556 1 95 22 ASN B N 1
ATOM 1520 C CA . ASN B 1 22 ? 17.672 -1.568 0.193 1 95 22 ASN B CA 1
ATOM 1521 C C . ASN B 1 22 ? 17.156 -0.837 1.426 1 95 22 ASN B C 1
ATOM 1523 O O . ASN B 1 22 ? 17.172 0.394 1.476 1 95 22 ASN B O 1
ATOM 1527 N N . PHE B 1 23 ? 16.719 -1.61 2.447 1 94.75 23 PHE B N 1
ATOM 1528 C CA . PHE B 1 23 ? 16.219 -1.002 3.676 1 94.75 23 PHE B CA 1
ATOM 1529 C C . PHE B 1 23 ? 17.328 -0.23 4.387 1 94.75 23 PHE B C 1
ATOM 1531 O O . PHE B 1 23 ? 17.094 0.862 4.906 1 94.75 23 PHE B O 1
ATOM 1538 N N . VAL B 1 24 ? 18.484 -0.812 4.398 1 94.81 24 VAL B N 1
ATOM 1539 C CA . VAL B 1 24 ? 19.625 -0.143 5.02 1 94.81 24 VAL B CA 1
ATOM 1540 C C . VAL B 1 24 ? 19.828 1.225 4.375 1 94.81 24 VAL B C 1
ATOM 1542 O O . VAL B 1 24 ? 20.078 2.215 5.07 1 94.81 24 VAL B O 1
ATOM 1545 N N . ALA B 1 25 ? 19.734 1.271 3.096 1 95.5 25 ALA B N 1
ATOM 1546 C CA . ALA B 1 25 ? 19.922 2.529 2.373 1 95.5 25 ALA B CA 1
ATOM 1547 C C . ALA B 1 25 ? 18.844 3.545 2.773 1 95.5 25 ALA B C 1
ATOM 1549 O O . ALA B 1 25 ? 19.172 4.688 3.105 1 95.5 25 ALA B O 1
ATOM 1550 N N . PHE B 1 26 ? 17.578 3.172 2.803 1 96.88 26 PHE B N 1
ATOM 1551 C CA . PHE B 1 26 ? 16.5 4.07 3.186 1 96.88 26 PHE B CA 1
ATOM 1552 C C . PHE B 1 26 ? 16.609 4.465 4.652 1 96.88 26 PHE B C 1
ATOM 1554 O O . PHE B 1 26 ? 16.453 5.637 5 1 96.88 26 PHE B O 1
ATOM 1561 N N . ASP B 1 27 ? 16.922 3.484 5.492 1 97.19 27 ASP B N 1
ATOM 1562 C CA . ASP B 1 27 ? 16.953 3.678 6.941 1 97.19 27 ASP B CA 1
ATOM 1563 C C . ASP B 1 27 ? 18.062 4.645 7.344 1 97.19 27 ASP B C 1
ATOM 1565 O O . ASP B 1 27 ? 18.031 5.215 8.438 1 97.19 27 ASP B O 1
ATOM 1569 N N . SER B 1 28 ? 19.047 4.832 6.504 1 96.81 28 SER B N 1
ATOM 1570 C CA . SER B 1 28 ? 20.172 5.703 6.805 1 96.81 28 SER B CA 1
ATOM 1571 C C . SER B 1 28 ? 19.766 7.172 6.773 1 96.81 28 SER B C 1
ATOM 1573 O O . SER B 1 28 ? 20.5 8.039 7.25 1 96.81 28 SER B O 1
ATOM 1575 N N . LEU B 1 29 ? 18.656 7.5 6.188 1 97.69 29 LEU B N 1
ATOM 1576 C CA . LEU B 1 29 ? 18.203 8.867 5.98 1 97.69 29 LEU B CA 1
ATOM 1577 C C . LEU B 1 29 ? 19.234 9.68 5.215 1 97.69 29 LEU B C 1
ATOM 1579 O O . LEU B 1 29 ? 19.375 10.891 5.441 1 97.69 29 LEU B O 1
ATOM 1583 N N . ASP B 1 30 ? 20.031 9.008 4.383 1 96.69 30 ASP B N 1
ATOM 1584 C CA . ASP B 1 30 ? 21.094 9.602 3.592 1 96.69 30 ASP B CA 1
ATOM 1585 C C . ASP B 1 30 ? 20.859 9.391 2.1 1 96.69 30 ASP B C 1
ATOM 1587 O O . ASP B 1 30 ? 21.078 8.297 1.58 1 96.69 30 ASP B O 1
ATOM 1591 N N . ILE B 1 31 ? 20.484 10.445 1.416 1 96.5 31 ILE B N 1
ATOM 1592 C CA . ILE B 1 31 ? 20.094 10.344 0.014 1 96.5 31 ILE B CA 1
ATOM 1593 C C . ILE B 1 31 ? 21.281 9.93 -0.831 1 96.5 31 ILE B C 1
ATOM 1595 O O . ILE B 1 31 ? 21.125 9.508 -1.979 1 96.5 31 ILE B O 1
ATOM 1599 N N . THR B 1 32 ? 22.484 10.102 -0.356 1 95.75 32 THR B N 1
ATOM 1600 C CA . THR B 1 32 ? 23.672 9.719 -1.113 1 95.75 32 THR B CA 1
ATOM 1601 C C . THR B 1 32 ? 23.766 8.203 -1.26 1 95.75 32 THR B C 1
ATOM 1603 O O . THR B 1 32 ? 24.531 7.695 -2.072 1 95.75 32 THR B O 1
ATOM 1606 N N . GLU B 1 33 ? 23 7.445 -0.489 1 96 33 GLU B N 1
ATOM 1607 C CA . GLU B 1 33 ? 22.938 5.992 -0.597 1 96 33 GLU B CA 1
ATOM 1608 C C . GLU B 1 33 ? 22 5.562 -1.726 1 96 33 GLU B C 1
ATOM 1610 O O . GLU B 1 33 ? 22.047 4.41 -2.162 1 96 33 GLU B O 1
ATOM 1615 N N . HIS B 1 34 ? 21.172 6.43 -2.264 1 96.31 34 HIS B N 1
ATOM 1616 C CA . HIS B 1 34 ? 20.078 6.078 -3.17 1 96.31 34 HIS B CA 1
ATOM 1617 C C . HIS B 1 34 ? 20.609 5.578 -4.508 1 96.31 34 HIS B C 1
ATOM 1619 O O . HIS B 1 34 ? 20.062 4.648 -5.098 1 96.31 34 HIS B O 1
ATOM 1625 N N . PRO B 1 35 ? 21.766 6.129 -4.961 1 95.5 35 PRO B N 1
ATOM 1626 C CA . PRO B 1 35 ? 22.281 5.625 -6.238 1 95.5 35 PRO B CA 1
ATOM 1627 C C . PRO B 1 35 ? 22.688 4.152 -6.172 1 95.5 35 PRO B C 1
ATOM 1629 O O . PRO B 1 35 ? 22.859 3.51 -7.207 1 95.5 35 PRO B O 1
ATOM 1632 N N . LYS B 1 36 ? 22.812 3.611 -5.047 1 94.56 36 LYS B N 1
ATOM 1633 C CA . LYS B 1 36 ? 23.156 2.201 -4.891 1 94.56 36 LYS B CA 1
ATOM 1634 C C . LYS B 1 36 ? 21.953 1.308 -5.121 1 94.56 36 LYS B C 1
ATOM 1636 O O . LYS B 1 36 ? 22.094 0.115 -5.398 1 94.56 36 LYS B O 1
ATOM 1641 N N . ILE B 1 37 ? 20.75 1.936 -4.996 1 96.44 37 ILE B N 1
ATOM 1642 C CA . ILE B 1 37 ? 19.578 1.067 -5.012 1 96.44 37 ILE B CA 1
ATOM 1643 C C . ILE B 1 37 ? 18.656 1.464 -6.164 1 96.44 37 ILE B C 1
ATOM 1645 O O . ILE B 1 37 ? 17.891 0.641 -6.664 1 96.44 37 ILE B O 1
ATOM 1649 N N . PHE B 1 38 ? 18.734 2.648 -6.641 1 97.94 38 PHE B N 1
ATOM 1650 C CA . PHE B 1 38 ? 17.922 3.111 -7.762 1 97.94 38 PHE B CA 1
ATOM 1651 C C . PHE B 1 38 ? 18.75 3.143 -9.047 1 97.94 38 PHE B C 1
ATOM 1653 O O . PHE B 1 38 ? 19.922 3.537 -9.031 1 97.94 38 PHE B O 1
ATOM 1660 N N . ALA B 1 39 ? 18.141 2.719 -10.102 1 97.75 39 ALA B N 1
ATOM 1661 C CA . ALA B 1 39 ? 18.703 2.969 -11.422 1 97.75 39 ALA B CA 1
ATOM 1662 C C . ALA B 1 39 ? 18.703 4.461 -11.75 1 97.75 39 ALA B C 1
ATOM 1664 O O . ALA B 1 39 ? 17.922 5.223 -11.18 1 97.75 39 ALA B O 1
ATOM 1665 N N . LYS B 1 40 ? 19.5 4.902 -12.68 1 97.62 40 LYS B N 1
ATOM 1666 C CA . LYS B 1 40 ? 19.625 6.301 -13.07 1 97.62 40 LYS B CA 1
ATOM 1667 C C . LYS B 1 40 ? 18.297 6.852 -13.578 1 97.62 40 LYS B C 1
ATOM 1669 O O . LYS B 1 40 ? 17.938 7.992 -13.289 1 97.62 40 LYS B O 1
ATOM 1674 N N . ASN B 1 41 ? 17.578 5.988 -14.305 1 97.38 41 ASN B N 1
ATOM 1675 C CA . ASN B 1 41 ? 16.312 6.422 -14.891 1 97.38 41 ASN B CA 1
ATOM 1676 C C . ASN B 1 41 ? 15.117 5.863 -14.125 1 97.38 41 ASN B C 1
ATOM 1678 O O . ASN B 1 41 ? 14.055 5.6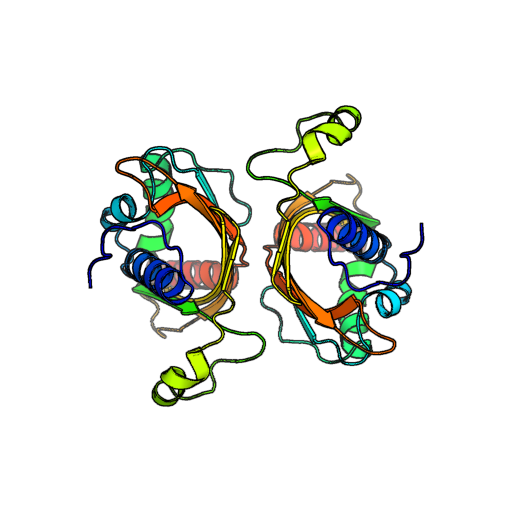33 -14.703 1 97.38 41 ASN B O 1
ATOM 1682 N N . ALA B 1 42 ? 15.328 5.586 -12.891 1 97.75 42 ALA B N 1
ATOM 1683 C CA . ALA B 1 42 ? 14.289 4.977 -12.07 1 97.75 42 ALA B CA 1
ATOM 1684 C C . ALA B 1 42 ? 13.062 5.879 -11.984 1 97.75 42 ALA B C 1
ATOM 1686 O O . ALA B 1 42 ? 13.156 7.094 -12.18 1 97.75 42 ALA B O 1
ATOM 1687 N N . GLN B 1 43 ? 11.953 5.281 -11.773 1 97.31 43 GLN B N 1
ATOM 1688 C CA . GLN B 1 43 ? 10.695 5.961 -11.484 1 97.31 43 GLN B CA 1
ATOM 1689 C C . GLN B 1 43 ? 10.172 5.578 -10.102 1 97.31 43 GLN B C 1
ATOM 1691 O O . GLN B 1 43 ? 10.25 4.41 -9.703 1 97.31 43 GLN B O 1
ATOM 1696 N N . LEU B 1 44 ? 9.656 6.582 -9.398 1 97.12 44 LEU B N 1
ATOM 1697 C CA . LEU B 1 44 ? 9.125 6.344 -8.055 1 97.12 44 LEU B CA 1
ATOM 1698 C C . LEU B 1 44 ? 7.734 6.953 -7.906 1 97.12 44 LEU B C 1
ATOM 1700 O O . LEU B 1 44 ? 7.52 8.117 -8.242 1 97.12 44 LEU B O 1
ATOM 1704 N N . GLN B 1 45 ? 6.84 6.188 -7.523 1 96.25 45 GLN B N 1
ATOM 1705 C CA . GLN B 1 45 ? 5.543 6.645 -7.027 1 96.25 45 GLN B CA 1
ATOM 1706 C C . GLN B 1 45 ? 5.41 6.402 -5.527 1 96.25 45 GLN B C 1
ATOM 1708 O O . GLN B 1 45 ? 5.449 5.254 -5.074 1 96.25 45 GLN B O 1
ATOM 1713 N N . PHE B 1 46 ? 5.238 7.473 -4.801 1 97.25 46 PHE B N 1
ATOM 1714 C CA . PHE B 1 46 ? 5.102 7.387 -3.354 1 97.25 46 PHE B CA 1
ATOM 1715 C C . PHE B 1 46 ? 3.711 7.82 -2.91 1 97.25 46 PHE B C 1
ATOM 1717 O O . PHE B 1 46 ? 3.383 9.008 -2.947 1 97.25 46 PHE B O 1
ATOM 1724 N N . ALA B 1 47 ? 2.934 6.848 -2.428 1 97.06 47 ALA B N 1
ATOM 1725 C CA . ALA B 1 47 ? 1.566 7.098 -1.979 1 97.06 47 ALA B CA 1
ATOM 1726 C C . ALA B 1 47 ? 0.774 7.863 -3.035 1 97.06 47 ALA B C 1
ATOM 1728 O O . ALA B 1 47 ? 0.643 7.406 -4.172 1 97.06 47 ALA B O 1
ATOM 1729 N N . ASN B 1 48 ? 0.258 9.039 -2.674 1 96.69 48 ASN B N 1
ATOM 1730 C CA . ASN B 1 48 ? -0.6 9.789 -3.582 1 96.69 48 ASN B CA 1
ATOM 1731 C C . ASN B 1 48 ? 0.202 10.781 -4.418 1 96.69 48 ASN B C 1
ATOM 1733 O O . ASN B 1 48 ? -0.361 11.5 -5.246 1 96.69 48 ASN B O 1
ATOM 1737 N N . SER B 1 49 ? 1.489 10.789 -4.328 1 94.88 49 SER B N 1
ATOM 1738 C CA . SER B 1 49 ? 2.309 11.789 -5 1 94.88 49 SER B CA 1
ATOM 1739 C C . SER B 1 49 ? 2.48 11.461 -6.48 1 94.88 49 SER B C 1
ATOM 1741 O O . SER B 1 49 ? 2.426 10.297 -6.871 1 94.88 49 SER B O 1
ATOM 1743 N N . PRO B 1 50 ? 2.703 12.531 -7.281 1 93.81 50 PRO B N 1
ATOM 1744 C CA . PRO B 1 50 ? 3.033 12.273 -8.68 1 93.81 50 PRO B CA 1
ATOM 1745 C C . PRO B 1 50 ? 4.281 11.406 -8.844 1 93.81 50 PRO B C 1
ATOM 1747 O O . PRO B 1 50 ? 5.129 11.367 -7.949 1 93.81 50 PRO B O 1
ATOM 1750 N N . VAL B 1 51 ? 4.336 10.75 -10.008 1 94.69 51 VAL B N 1
ATOM 1751 C CA . VAL B 1 51 ? 5.492 9.914 -10.305 1 94.69 51 VAL B CA 1
ATOM 1752 C C . VAL B 1 51 ? 6.727 10.789 -10.516 1 94.69 51 VAL B C 1
ATOM 1754 O O . VAL B 1 51 ? 6.668 11.789 -11.234 1 94.69 51 VAL B O 1
ATOM 1757 N N . LEU B 1 52 ? 7.781 10.406 -9.844 1 97.06 52 LEU B N 1
ATOM 1758 C CA . LEU B 1 52 ? 9.086 11.047 -10.016 1 97.06 52 LEU B CA 1
ATOM 1759 C C . LEU B 1 52 ? 9.914 10.305 -11.055 1 97.06 52 LEU B C 1
ATOM 1761 O O . LEU B 1 52 ? 9.883 9.078 -11.133 1 97.06 52 LEU B O 1
ATOM 1765 N N . HIS B 1 53 ? 10.695 11.062 -11.797 1 97.31 53 HIS B N 1
ATOM 1766 C CA . HIS B 1 53 ? 11.477 10.484 -12.883 1 97.31 53 HIS B CA 1
ATOM 1767 C C . HIS B 1 53 ? 12.953 10.828 -12.742 1 97.31 53 HIS B C 1
ATOM 1769 O O . HIS B 1 53 ? 13.328 12 -12.766 1 97.31 53 HIS B O 1
ATOM 1775 N N . GLY B 1 54 ? 13.727 9.758 -12.609 1 97.94 54 GLY B N 1
ATOM 1776 C CA . GLY B 1 54 ? 15.164 9.953 -12.516 1 97.94 54 GLY B CA 1
ATOM 1777 C C . GLY B 1 54 ? 15.656 10.062 -11.086 1 97.94 54 GLY B C 1
ATOM 1778 O O . GLY B 1 54 ? 14.977 10.625 -10.227 1 97.94 54 GLY B O 1
ATOM 1779 N N . ILE B 1 55 ? 16.828 9.555 -10.898 1 97.12 55 ILE B N 1
ATOM 1780 C CA . ILE B 1 55 ? 17.391 9.43 -9.562 1 97.12 55 ILE B CA 1
ATOM 1781 C C . ILE B 1 55 ? 17.531 10.812 -8.93 1 97.12 55 ILE B C 1
ATOM 1783 O O . ILE B 1 55 ? 17.344 10.977 -7.719 1 97.12 55 ILE B O 1
ATOM 1787 N N . GLU B 1 56 ? 17.891 11.828 -9.656 1 97.38 56 GLU B N 1
ATOM 1788 C CA . GLU B 1 56 ? 18.062 13.164 -9.094 1 97.38 56 GLU B CA 1
ATOM 1789 C C . GLU B 1 56 ? 16.75 13.695 -8.516 1 97.38 56 GLU B C 1
ATOM 1791 O O . GLU B 1 56 ? 16.719 14.172 -7.383 1 97.38 56 GLU B O 1
ATOM 1796 N N . GLU B 1 57 ? 15.727 13.609 -9.336 1 97.88 57 GLU B N 1
ATOM 1797 C CA . GLU B 1 57 ? 14.406 14.023 -8.859 1 97.88 57 GLU B CA 1
ATOM 1798 C C . GLU B 1 57 ? 13.977 13.219 -7.637 1 97.88 57 GLU B C 1
ATOM 1800 O O . GLU B 1 57 ? 13.438 13.773 -6.68 1 97.88 57 GLU B O 1
ATOM 1805 N N . ILE B 1 58 ? 14.195 11.938 -7.691 1 98.12 58 ILE B N 1
ATOM 1806 C CA . ILE B 1 58 ? 13.844 11.055 -6.586 1 98.12 58 ILE B CA 1
ATOM 1807 C C . ILE B 1 58 ? 14.602 11.469 -5.328 1 98.12 58 ILE B C 1
ATOM 1809 O O . ILE B 1 58 ? 14 11.688 -4.277 1 98.12 58 ILE B O 1
ATOM 1813 N N . GLN B 1 59 ? 15.859 11.641 -5.461 1 97.69 59 GLN B N 1
ATOM 1814 C CA . GLN B 1 59 ? 16.672 12.031 -4.316 1 97.69 59 GLN B CA 1
ATOM 1815 C C . GLN B 1 59 ? 16.188 13.344 -3.713 1 97.69 59 GLN B C 1
ATOM 1817 O O . GLN B 1 59 ? 15.984 13.445 -2.5 1 97.69 59 GLN B O 1
ATOM 1822 N N . GLN B 1 60 ? 15.922 14.297 -4.496 1 97.06 60 GLN B N 1
ATOM 1823 C CA . GLN B 1 60 ? 15.523 15.617 -4.027 1 97.06 60 GLN B CA 1
ATOM 1824 C C . GLN B 1 60 ? 14.164 15.562 -3.33 1 97.06 60 GLN B C 1
ATOM 1826 O O . GLN B 1 60 ? 13.914 16.312 -2.383 1 97.06 60 GLN B O 1
ATOM 1831 N N . SER B 1 61 ? 13.344 14.695 -3.781 1 96.88 61 SER B N 1
ATOM 1832 C CA . SER B 1 61 ? 12.008 14.594 -3.201 1 96.88 61 SER B CA 1
ATOM 1833 C C . SER B 1 61 ? 12.07 14.094 -1.763 1 96.88 61 SER B C 1
ATOM 1835 O O . SER B 1 61 ? 11.141 14.312 -0.983 1 96.88 61 SER B O 1
ATOM 1837 N N . PHE B 1 62 ? 13.172 13.398 -1.364 1 97.5 62 PHE B N 1
ATOM 1838 C CA . PHE B 1 62 ? 13.273 12.812 -0.033 1 97.5 62 PHE B CA 1
ATOM 1839 C C . PHE B 1 62 ? 13.875 13.805 0.953 1 97.5 62 PHE B C 1
ATOM 1841 O O . PHE B 1 62 ? 13.789 13.617 2.168 1 97.5 62 PHE B O 1
ATOM 1848 N N . VAL B 1 63 ? 14.477 14.859 0.475 1 97 63 VAL B N 1
ATOM 1849 C CA . VAL B 1 63 ? 15.266 15.773 1.306 1 97 63 VAL B CA 1
ATOM 1850 C C . VAL B 1 63 ? 14.383 16.344 2.42 1 97 63 VAL B C 1
ATOM 1852 O O . VAL B 1 63 ? 14.734 16.25 3.598 1 97 63 VAL B O 1
ATOM 1855 N N . PRO B 1 64 ? 13.172 16.875 2.109 1 96 64 PRO B N 1
ATOM 1856 C CA . PRO B 1 64 ? 12.375 17.453 3.197 1 96 64 PRO B CA 1
ATOM 1857 C C . PRO B 1 64 ? 11.984 16.406 4.246 1 96 64 PRO B C 1
ATOM 1859 O O . PRO B 1 64 ? 12.109 16.672 5.449 1 96 64 PRO B O 1
ATOM 1862 N N . ALA B 1 65 ? 11.547 15.297 3.803 1 96.19 65 ALA B N 1
ATOM 1863 C CA . ALA B 1 65 ? 11.117 14.258 4.742 1 96.19 65 ALA B CA 1
ATOM 1864 C C . ALA B 1 65 ? 12.289 13.766 5.582 1 96.19 65 ALA B C 1
ATOM 1866 O O . ALA B 1 65 ? 12.188 13.664 6.805 1 96.19 65 ALA B O 1
ATOM 1867 N N . PHE B 1 66 ? 13.406 13.438 4.945 1 97.56 66 PHE B N 1
ATOM 1868 C CA . PHE B 1 66 ? 14.562 12.906 5.652 1 97.56 66 PHE B CA 1
ATOM 1869 C C . PHE B 1 66 ? 15.117 13.938 6.637 1 97.56 66 PHE B C 1
ATOM 1871 O O . PHE B 1 66 ? 15.617 13.57 7.699 1 97.56 66 PHE B O 1
ATOM 1878 N N . SER B 1 67 ? 15.008 15.195 6.301 1 97.12 67 SER B N 1
ATOM 1879 C CA . SER B 1 67 ? 15.484 16.25 7.191 1 97.12 67 SER B CA 1
ATOM 1880 C C . SER B 1 67 ? 14.602 16.375 8.43 1 97.12 67 SER B C 1
ATOM 1882 O O . SER B 1 67 ? 15.047 16.859 9.469 1 97.12 67 SER B O 1
ATOM 1884 N N . ALA B 1 68 ? 13.398 15.93 8.305 1 97.75 68 ALA B N 1
ATOM 1885 C CA . ALA B 1 68 ? 12.43 16.062 9.391 1 97.75 68 ALA B CA 1
ATOM 1886 C C . ALA B 1 68 ? 12.453 14.836 10.297 1 97.75 68 ALA B C 1
ATOM 1888 O O . ALA B 1 68 ? 11.805 14.812 11.344 1 97.75 68 ALA B O 1
ATOM 1889 N N . LEU B 1 69 ? 13.203 13.836 9.969 1 98.44 69 LEU B N 1
ATOM 1890 C CA . LEU B 1 69 ? 13.219 12.578 10.711 1 98.44 69 LEU B CA 1
ATOM 1891 C C . LEU B 1 69 ? 14.555 12.367 11.414 1 98.44 69 LEU B C 1
ATOM 1893 O O . LEU B 1 69 ? 15.602 12.766 10.891 1 98.44 69 LEU B O 1
ATOM 1897 N N . SER B 1 70 ? 14.531 11.766 12.578 1 97.94 70 SER B N 1
ATOM 1898 C CA . SER B 1 70 ? 15.742 11.336 13.258 1 97.94 70 SER B CA 1
ATOM 1899 C C . SER B 1 70 ? 15.922 9.82 13.156 1 97.94 70 SER B C 1
ATOM 1901 O O . SER B 1 70 ? 17 9.297 13.461 1 97.94 70 SER B O 1
ATOM 1903 N N . TYR B 1 71 ? 14.867 9.219 12.758 1 98 71 TYR B N 1
ATOM 1904 C CA . TYR B 1 71 ? 14.891 7.758 12.766 1 98 71 TYR B CA 1
ATOM 1905 C C . TYR B 1 71 ? 13.906 7.195 11.742 1 98 71 TYR B C 1
ATOM 1907 O O . TYR B 1 71 ? 12.797 7.715 11.586 1 98 71 TYR B O 1
ATOM 1915 N N . MET B 1 72 ? 14.336 6.211 11.07 1 98.12 72 MET B N 1
ATOM 1916 C CA . MET B 1 72 ? 13.531 5.391 10.172 1 98.12 72 MET B CA 1
ATOM 1917 C C . MET B 1 72 ? 14.031 3.949 10.156 1 98.12 72 MET B C 1
ATOM 1919 O O . MET B 1 72 ? 15.234 3.703 10.078 1 98.12 72 MET B O 1
ATOM 1923 N N . LYS B 1 73 ? 13.078 2.969 10.25 1 96.75 73 LYS B N 1
ATOM 1924 C CA . LYS B 1 73 ? 13.453 1.56 10.242 1 96.75 73 LYS B CA 1
ATOM 1925 C C . LYS B 1 73 ? 12.383 0.706 9.562 1 96.75 73 LYS B C 1
ATOM 1927 O O . LYS B 1 73 ? 11.227 0.716 9.977 1 96.75 73 LYS B O 1
ATOM 1932 N N . HIS B 1 74 ? 12.781 0.051 8.516 1 95.12 74 HIS B N 1
ATOM 1933 C CA . HIS B 1 74 ? 11.914 -0.896 7.82 1 95.12 74 HIS B CA 1
ATOM 1934 C C . HIS B 1 74 ? 12.102 -2.311 8.359 1 95.12 74 HIS B C 1
ATOM 1936 O O . HIS B 1 74 ? 13.234 -2.783 8.5 1 95.12 74 HIS B O 1
ATOM 1942 N N . VAL B 1 75 ? 11 -2.977 8.664 1 88.62 75 VAL B N 1
ATOM 1943 C CA . VAL B 1 75 ? 11.008 -4.379 9.078 1 88.62 75 VAL B CA 1
ATOM 1944 C C . VAL B 1 75 ? 10 -5.168 8.242 1 88.62 75 VAL B C 1
ATOM 1946 O O . VAL B 1 75 ? 8.82 -4.82 8.195 1 88.62 75 VAL B O 1
ATOM 1949 N N . PRO B 1 76 ? 10.539 -6.125 7.57 1 81.88 76 PRO B N 1
ATOM 1950 C CA . PRO B 1 76 ? 9.578 -6.953 6.84 1 81.88 76 PRO B CA 1
ATOM 1951 C C . PRO B 1 76 ? 8.586 -7.66 7.766 1 81.88 76 PRO B C 1
ATOM 1953 O O . PRO B 1 76 ? 8.969 -8.125 8.844 1 81.88 76 PRO B O 1
ATOM 1956 N N . VAL B 1 77 ? 7.336 -7.543 7.598 1 75.81 77 VAL B N 1
ATOM 1957 C CA . VAL B 1 77 ? 6.371 -8.133 8.523 1 75.81 77 VAL B CA 1
ATOM 1958 C C . VAL B 1 77 ? 5.41 -9.039 7.758 1 75.81 77 VAL B C 1
ATOM 1960 O O . VAL B 1 77 ? 5.121 -8.805 6.582 1 75.81 77 VAL B O 1
ATOM 1963 N N . THR B 1 78 ? 5.18 -10.18 8.445 1 62.78 78 THR B N 1
ATOM 1964 C CA . THR B 1 78 ? 4.074 -11.023 8.008 1 62.78 78 THR B CA 1
ATOM 1965 C C . THR B 1 78 ? 2.762 -10.57 8.641 1 62.78 78 THR B C 1
ATOM 1967 O O . THR B 1 78 ? 2.764 -9.844 9.633 1 62.78 78 THR B O 1
ATOM 1970 N N . PHE B 1 79 ? 1.669 -11.039 8.047 1 58.66 79 PHE B N 1
ATOM 1971 C CA . PHE B 1 79 ? 0.328 -10.711 8.516 1 58.66 79 PHE B CA 1
ATOM 1972 C C . PHE B 1 79 ? 0.215 -10.945 10.023 1 58.66 79 PHE B C 1
ATOM 1974 O O . PHE B 1 79 ? 0.604 -12 10.523 1 58.66 79 PHE B O 1
ATOM 1981 N N . GLY B 1 80 ? -0.394 -10.102 10.719 1 50.88 80 GLY B N 1
ATOM 1982 C CA . GLY B 1 80 ? -0.765 -10.258 12.117 1 50.88 80 GLY B CA 1
ATOM 1983 C C . GLY B 1 80 ? 0.395 -10.031 13.07 1 50.88 80 GLY B C 1
ATOM 1984 O O . GLY B 1 80 ? 0.25 -10.195 14.281 1 50.88 80 GLY B O 1
ATOM 1985 N N . ARG B 1 81 ? 1.561 -10.336 12.633 1 47.88 81 ARG B N 1
ATOM 1986 C CA . ARG B 1 81 ? 2.596 -10.32 13.664 1 47.88 81 ARG B CA 1
ATOM 1987 C C . ARG B 1 81 ? 2.779 -8.922 14.234 1 47.88 81 ARG B C 1
ATOM 1989 O O . ARG B 1 81 ? 3.328 -8.039 13.562 1 47.88 81 ARG B O 1
ATOM 1996 N N . LEU B 1 82 ? 1.811 -8.469 14.828 1 42.47 82 LEU B N 1
ATOM 1997 C CA . LEU B 1 82 ? 2.125 -7.297 15.641 1 42.47 82 LEU B CA 1
ATOM 1998 C C . LEU B 1 82 ? 3.449 -7.484 16.375 1 42.47 82 LEU B C 1
ATOM 2000 O O . LEU B 1 82 ? 3.818 -8.609 16.719 1 42.47 82 LEU B O 1
ATOM 2004 N N . SER B 1 83 ? 4.066 -6.363 16.688 1 41.16 83 SER B N 1
ATOM 2005 C CA . SER B 1 83 ? 5.285 -5.926 17.359 1 41.16 83 SER B CA 1
ATOM 2006 C C . SER B 1 83 ? 5.613 -6.82 18.547 1 41.16 83 SER B C 1
ATOM 2008 O O . SER B 1 83 ? 6.582 -6.574 19.266 1 41.16 83 SER B O 1
ATOM 2010 N N . LEU B 1 84 ? 4.727 -7.75 18.844 1 38.03 84 LEU B N 1
ATOM 2011 C CA . LEU B 1 84 ? 5.039 -8.07 20.234 1 38.03 84 LEU B CA 1
ATOM 2012 C C . LEU B 1 84 ? 6.18 -9.078 20.312 1 38.03 84 LEU B C 1
ATOM 2014 O O . LEU B 1 84 ? 6.508 -9.57 21.391 1 38.03 84 LEU B O 1
ATOM 2018 N N . LEU B 1 85 ? 6.527 -9.75 19.297 1 39.16 85 LEU B N 1
ATOM 2019 C CA . LEU B 1 85 ? 7.531 -10.719 19.719 1 39.16 85 LEU B CA 1
ATOM 2020 C C . LEU B 1 85 ? 8.898 -10.062 19.859 1 39.16 85 LEU B C 1
ATOM 2022 O O . LEU B 1 85 ? 9.219 -9.117 19.141 1 39.16 85 LEU B O 1
ATOM 2026 N N . PRO B 1 86 ? 9.633 -10.367 20.969 1 40.09 86 PRO B N 1
ATOM 2027 C CA . PRO B 1 86 ? 11 -9.906 21.219 1 40.09 86 PRO B CA 1
ATOM 2028 C C . PRO B 1 86 ? 11.938 -10.164 20.047 1 40.09 86 PRO B C 1
ATOM 2030 O O . PRO B 1 86 ? 11.703 -11.07 19.25 1 40.09 86 PRO B O 1
ATOM 2033 N N . SER B 1 87 ? 12.906 -9.242 19.812 1 40.25 87 SER B N 1
ATOM 2034 C CA . SER B 1 87 ? 13.883 -9.125 18.734 1 40.25 87 SER B CA 1
ATOM 2035 C C . SER B 1 87 ? 14.5 -10.477 18.391 1 40.25 87 SER B C 1
ATOM 2037 O O . SER B 1 87 ? 14.719 -10.797 17.219 1 40.25 87 SER B O 1
ATOM 2039 N N . ARG B 1 88 ? 14.953 -11.156 19.469 1 38.22 88 ARG B N 1
ATOM 2040 C CA . ARG B 1 88 ? 15.797 -12.336 19.328 1 38.22 88 ARG B CA 1
ATOM 2041 C C . ARG B 1 88 ? 15.078 -13.438 18.562 1 38.22 88 ARG B C 1
ATOM 2043 O O . ARG B 1 88 ? 15.695 -14.164 17.781 1 38.22 88 ARG B O 1
ATOM 2050 N N . LEU B 1 89 ? 13.945 -13.805 19 1 37.97 89 LEU B N 1
ATOM 2051 C CA . LEU B 1 89 ? 13.195 -14.891 18.391 1 37.97 89 LEU B CA 1
ATOM 2052 C C . LEU B 1 89 ? 12.641 -14.469 17.031 1 37.97 89 LEU B C 1
ATOM 2054 O O . LEU B 1 89 ? 12.023 -15.273 16.328 1 37.97 89 LEU B O 1
ATOM 2058 N N . LEU B 1 90 ? 12.812 -13.242 16.734 1 37.75 90 LEU B N 1
ATOM 2059 C CA . LEU B 1 90 ? 12.477 -12.703 15.422 1 37.75 90 LEU B CA 1
ATOM 2060 C C . LEU B 1 90 ? 13.234 -13.453 14.32 1 37.75 90 LEU B C 1
ATOM 2062 O O . LEU B 1 90 ? 12.742 -13.578 13.195 1 37.75 90 LEU B O 1
ATOM 2066 N N . LYS B 1 91 ? 14.43 -13.852 14.727 1 38.66 91 LYS B N 1
ATOM 2067 C CA . LYS B 1 91 ? 15.25 -14.453 13.68 1 38.66 91 LYS B CA 1
ATOM 2068 C C . LYS B 1 91 ? 14.516 -15.617 13.016 1 38.66 91 LYS B C 1
ATOM 2070 O O . LYS B 1 91 ? 14.602 -15.797 11.797 1 38.66 91 LYS B O 1
ATOM 2075 N N . SER B 1 92 ? 14.172 -16.625 13.883 1 38.12 92 SER B N 1
ATOM 2076 C CA . SER B 1 92 ? 13.68 -17.844 13.266 1 38.12 92 SER B CA 1
ATOM 2077 C C . SER B 1 92 ? 12.391 -17.609 12.492 1 38.12 92 SER B C 1
ATOM 2079 O O . SER B 1 92 ? 12.156 -18.234 11.461 1 38.12 92 SER B O 1
ATOM 2081 N N . TRP B 1 93 ? 11.406 -17 13.281 1 36.5 93 TRP B N 1
ATOM 2082 C CA . TRP B 1 93 ? 10.07 -16.844 12.711 1 36.5 93 TRP B CA 1
ATOM 2083 C C . TRP B 1 93 ? 10.047 -15.719 11.672 1 36.5 93 TRP B C 1
ATOM 2085 O O . TRP B 1 93 ? 8.977 -15.336 11.195 1 36.5 93 TRP B O 1
ATOM 2095 N N . ILE B 1 94 ? 11.055 -15.023 11.609 1 38.5 94 ILE B N 1
ATOM 2096 C CA . ILE B 1 94 ? 11.219 -14.102 10.492 1 38.5 94 ILE B CA 1
ATOM 2097 C C . ILE B 1 94 ? 10.797 -14.781 9.188 1 38.5 94 ILE B C 1
ATOM 2099 O O . ILE B 1 94 ? 11.031 -14.25 8.102 1 38.5 94 ILE B O 1
ATOM 2103 N N . SER B 1 95 ? 11.031 -16.125 9.133 1 40.59 95 SER B N 1
ATOM 2104 C CA . SER B 1 95 ? 10.992 -16.656 7.77 1 40.59 95 SER B CA 1
ATOM 2105 C C . SER B 1 95 ? 10.016 -15.875 6.906 1 40.59 95 SER B C 1
ATOM 2107 O O . SER B 1 95 ? 10.188 -15.773 5.688 1 40.59 95 SER B O 1
ATOM 2109 N N . ARG B 1 96 ? 8.672 -15.977 7.125 1 50.12 96 ARG B N 1
ATOM 2110 C CA . ARG B 1 96 ? 7.949 -15.789 5.871 1 50.12 96 ARG B CA 1
ATOM 2111 C C . ARG B 1 96 ? 7.68 -14.312 5.605 1 50.12 96 ARG B C 1
ATOM 2113 O O . ARG B 1 96 ? 6.727 -13.742 6.141 1 50.12 96 ARG B O 1
ATOM 2120 N N . LEU B 1 97 ? 8.914 -13.617 5.254 1 62.81 97 LEU B N 1
ATOM 2121 C CA . LEU B 1 97 ? 8.836 -12.305 4.613 1 62.81 97 LEU B CA 1
ATOM 2122 C C . LEU B 1 97 ? 7.66 -12.242 3.646 1 62.81 97 LEU B C 1
ATOM 2124 O O . LEU B 1 97 ? 7.449 -13.156 2.855 1 62.81 97 LEU B O 1
ATOM 2128 N N . ASN B 1 98 ? 6.793 -11.414 4.086 1 81.75 98 ASN B N 1
ATOM 2129 C CA . ASN B 1 98 ? 5.77 -11.227 3.062 1 81.75 98 ASN B CA 1
ATOM 2130 C C . ASN B 1 98 ? 6.324 -10.508 1.836 1 81.75 98 ASN B C 1
ATOM 2132 O O . ASN B 1 98 ? 6.094 -9.312 1.657 1 81.75 98 ASN B O 1
ATOM 2136 N N . ALA B 1 99 ? 7.227 -11.266 1.175 1 91 99 ALA B N 1
ATOM 2137 C CA . ALA B 1 99 ? 7.812 -10.812 -0.085 1 91 99 ALA B CA 1
ATOM 2138 C C . ALA B 1 99 ? 7.785 -11.922 -1.133 1 91 99 ALA B C 1
ATOM 2140 O O . ALA B 1 99 ? 8.039 -13.086 -0.818 1 91 99 ALA B O 1
ATOM 2141 N N . ASP B 1 100 ? 7.422 -11.602 -2.301 1 92.5 100 ASP B N 1
ATOM 2142 C CA . ASP B 1 100 ? 7.398 -12.531 -3.426 1 92.5 100 ASP B CA 1
ATOM 2143 C C . ASP B 1 100 ? 8.039 -11.906 -4.664 1 92.5 100 ASP B C 1
ATOM 2145 O O . ASP B 1 100 ? 7.777 -10.75 -4.992 1 92.5 100 ASP B O 1
ATOM 2149 N N . LYS B 1 101 ? 8.898 -12.641 -5.262 1 93.81 101 LYS B N 1
ATOM 2150 C CA . LYS B 1 101 ? 9.453 -12.211 -6.543 1 93.81 101 LYS B CA 1
ATOM 2151 C C . LYS B 1 101 ? 8.781 -12.945 -7.703 1 93.81 101 LYS B C 1
ATOM 2153 O O . LYS B 1 101 ? 8.625 -14.164 -7.664 1 93.81 101 LYS B O 1
ATOM 2158 N N . VAL B 1 102 ? 8.297 -12.273 -8.664 1 92.75 102 VAL B N 1
ATOM 2159 C CA . VAL B 1 102 ? 7.762 -12.773 -9.93 1 92.75 102 VAL B CA 1
ATOM 2160 C C . VAL B 1 102 ? 8.461 -12.078 -11.094 1 92.75 102 VAL B C 1
ATOM 2162 O O . VAL B 1 102 ? 8.305 -10.875 -11.289 1 92.75 102 VAL B O 1
ATOM 2165 N N . ASP B 1 103 ? 9.234 -12.812 -11.883 1 91.62 103 ASP B N 1
ATOM 2166 C CA . ASP B 1 103 ? 10.039 -12.242 -12.961 1 91.62 103 ASP B CA 1
ATOM 2167 C C . ASP B 1 103 ? 10.961 -11.141 -12.438 1 91.62 103 ASP B C 1
ATOM 2169 O O . ASP B 1 103 ? 11.812 -11.391 -11.586 1 91.62 103 ASP B O 1
ATOM 2173 N N . ASN B 1 104 ? 10.797 -9.961 -12.898 1 94.44 104 ASN B N 1
ATOM 2174 C CA . ASN B 1 104 ? 11.664 -8.867 -12.461 1 94.44 104 ASN B CA 1
ATOM 2175 C C . ASN B 1 104 ? 10.961 -7.977 -11.438 1 94.44 104 ASN B C 1
ATOM 2177 O O . ASN B 1 104 ? 11.383 -6.844 -11.203 1 94.44 104 ASN B O 1
ATOM 2181 N N . LYS B 1 105 ? 9.914 -8.5 -10.852 1 94.81 105 LYS B N 1
ATOM 2182 C CA . LYS B 1 105 ? 9.148 -7.754 -9.867 1 94.81 105 LYS B CA 1
ATOM 2183 C C . LYS B 1 105 ? 9.328 -8.336 -8.469 1 94.81 105 LYS B C 1
ATOM 2185 O O . LYS B 1 105 ? 9.375 -9.555 -8.297 1 94.81 105 LYS B O 1
ATOM 2190 N N . VAL B 1 106 ? 9.406 -7.473 -7.5 1 94.94 106 VAL B N 1
ATOM 2191 C CA . VAL B 1 106 ? 9.383 -7.879 -6.098 1 94.94 106 VAL B CA 1
ATOM 2192 C C . VAL B 1 106 ? 8.234 -7.176 -5.379 1 94.94 106 VAL B C 1
ATOM 2194 O O . VAL B 1 106 ? 8.164 -5.945 -5.352 1 94.94 106 VAL B O 1
ATOM 2197 N N . TRP B 1 107 ? 7.32 -8.008 -4.848 1 94.94 107 TRP B N 1
ATOM 2198 C CA . TRP B 1 107 ? 6.258 -7.543 -3.963 1 94.94 107 TRP B CA 1
ATOM 2199 C C . TRP B 1 107 ? 6.648 -7.715 -2.5 1 94.94 107 TRP B C 1
ATOM 2201 O O . TRP B 1 107 ? 7.219 -8.742 -2.121 1 94.94 107 TRP B O 1
ATOM 2211 N N . PHE B 1 108 ? 6.309 -6.707 -1.648 1 94.75 108 PHE B N 1
ATOM 2212 C CA . PHE B 1 108 ? 6.57 -6.941 -0.233 1 94.75 108 PHE B CA 1
ATOM 2213 C C . PHE B 1 108 ? 5.758 -5.988 0.634 1 94.75 108 PHE B C 1
ATOM 2215 O O . PHE B 1 108 ? 5.285 -4.957 0.154 1 94.75 108 PHE B O 1
ATOM 2222 N N . THR B 1 109 ? 5.516 -6.41 1.864 1 95.25 109 THR B N 1
ATOM 2223 C CA . THR B 1 109 ? 4.961 -5.566 2.918 1 95.25 109 THR B CA 1
ATOM 2224 C C . THR B 1 109 ? 5.98 -5.344 4.031 1 95.25 109 THR B C 1
ATOM 2226 O O . THR B 1 109 ? 6.863 -6.18 4.246 1 95.25 109 THR B O 1
ATOM 2229 N N . VAL B 1 110 ? 5.863 -4.176 4.641 1 94.31 110 VAL B N 1
ATOM 2230 C CA . VAL B 1 110 ? 6.77 -3.832 5.73 1 94.31 110 VAL B CA 1
ATOM 2231 C C . VAL B 1 110 ? 6.023 -3.023 6.789 1 94.31 110 VAL B C 1
ATOM 2233 O O . VAL B 1 110 ? 4.934 -2.508 6.535 1 94.31 110 VAL B O 1
ATOM 2236 N N . GLU B 1 111 ? 6.57 -3.057 7.926 1 93.62 111 GLU B N 1
ATOM 2237 C CA . GLU B 1 111 ? 6.332 -2.008 8.914 1 93.62 111 GLU B CA 1
ATOM 2238 C C . GLU B 1 111 ? 7.496 -1.022 8.961 1 93.62 111 GLU B C 1
ATOM 2240 O O . GLU B 1 111 ? 8.656 -1.427 8.922 1 93.62 111 GLU B O 1
ATOM 2245 N N . ILE B 1 112 ? 7.18 0.197 8.992 1 96.69 112 ILE B N 1
ATOM 2246 C CA . ILE B 1 112 ? 8.203 1.234 9.055 1 96.69 112 ILE B CA 1
ATOM 2247 C C . ILE B 1 112 ? 8.039 2.045 10.344 1 96.69 112 ILE B C 1
ATOM 2249 O O . ILE B 1 112 ? 6.953 2.543 10.633 1 96.69 112 ILE B O 1
ATOM 2253 N N . SER B 1 113 ? 9.047 2.133 11.055 1 97.31 113 SER B N 1
ATOM 2254 C CA . SER B 1 113 ? 9.07 2.957 12.266 1 97.31 113 SER B CA 1
ATOM 2255 C C . SER B 1 113 ? 9.797 4.273 12.016 1 97.31 113 SER B C 1
ATOM 2257 O O . SER B 1 113 ? 10.867 4.293 11.406 1 97.31 113 SER B O 1
ATOM 2259 N N . TYR B 1 114 ? 9.18 5.312 12.461 1 98.44 114 TYR B N 1
ATOM 2260 C CA . TYR B 1 114 ? 9.719 6.656 12.289 1 98.44 114 TYR B CA 1
ATOM 2261 C C . TYR B 1 114 ? 9.836 7.375 13.625 1 98.44 114 TYR B C 1
ATOM 2263 O O . TYR B 1 114 ? 9.062 7.109 14.547 1 98.44 114 TYR B O 1
ATOM 2271 N N . ARG B 1 115 ? 10.742 8.305 13.703 1 98.56 115 ARG B N 1
ATOM 2272 C CA . ARG B 1 115 ? 10.789 9.344 14.734 1 98.56 115 ARG B CA 1
ATOM 2273 C C . ARG B 1 115 ? 11.023 10.719 14.109 1 98.56 115 ARG B C 1
ATOM 2275 O O . ARG B 1 115 ? 11.867 10.867 13.227 1 98.56 115 AR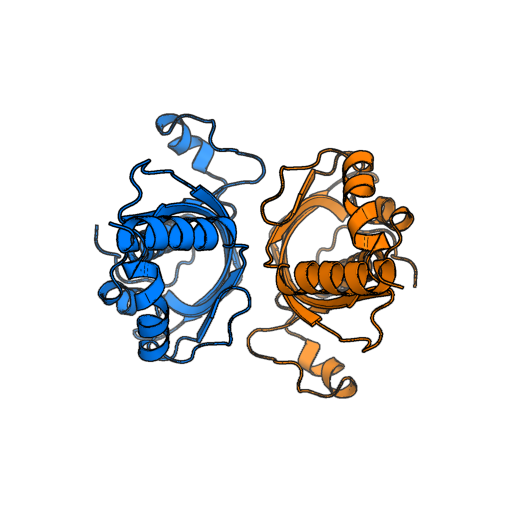G B O 1
ATOM 2282 N N . ALA B 1 116 ? 10.328 11.664 14.609 1 98.31 116 ALA B N 1
ATOM 2283 C CA . ALA B 1 116 ? 10.508 13.039 14.156 1 98.31 116 ALA B CA 1
ATOM 2284 C C . ALA B 1 116 ? 11.727 13.68 14.812 1 98.31 116 ALA B C 1
ATOM 2286 O O . ALA B 1 116 ? 11.953 13.516 16.016 1 98.31 116 ALA B O 1
ATOM 2287 N N . LYS B 1 117 ? 12.43 14.375 14.047 1 97.69 117 LYS B N 1
ATOM 2288 C CA . LYS B 1 117 ? 13.602 15.078 14.57 1 97.69 117 LYS B CA 1
ATOM 2289 C C . LYS B 1 117 ? 13.188 16.188 15.547 1 97.69 117 LYS B C 1
ATOM 2291 O O . LYS B 1 117 ? 12.297 16.969 15.25 1 97.69 117 LYS B O 1
ATOM 2296 N N . GLY B 1 118 ? 13.82 16.172 16.719 1 96.56 118 GLY B N 1
ATOM 2297 C CA . GLY B 1 118 ? 13.57 17.234 17.688 1 96.56 118 GLY B CA 1
ATOM 2298 C C . GLY B 1 118 ? 12.375 16.953 18.578 1 96.56 118 GLY B C 1
ATOM 2299 O O . GLY B 1 118 ? 11.977 17.797 19.391 1 96.56 118 GLY B O 1
ATOM 2300 N N . ASP B 1 119 ? 11.727 15.852 18.375 1 97.19 119 ASP B N 1
ATOM 2301 C CA . ASP B 1 119 ? 10.586 15.484 19.219 1 97.19 119 ASP B CA 1
ATOM 2302 C C . ASP B 1 119 ? 11.016 15.297 20.672 1 97.19 119 ASP B C 1
ATOM 2304 O O . ASP B 1 119 ? 11.789 14.383 20.969 1 97.19 119 ASP B O 1
ATOM 2308 N N . PRO B 1 120 ? 10.484 16.062 21.562 1 96 120 PRO B N 1
ATOM 2309 C CA . PRO B 1 120 ? 10.906 15.938 22.953 1 96 120 PRO B CA 1
ATOM 2310 C C . PRO B 1 120 ? 10.5 14.594 23.562 1 96 120 PRO B C 1
ATOM 2312 O O . PRO B 1 120 ? 11.164 14.109 24.484 1 96 120 PRO B O 1
ATOM 2315 N N . GLU B 1 121 ? 9.5 13.945 23.094 1 96.88 121 GLU B N 1
ATOM 2316 C CA . GLU B 1 121 ? 9.039 12.664 23.609 1 96.88 121 GLU B CA 1
ATOM 2317 C C . GLU B 1 121 ? 9.695 11.5 22.875 1 96.88 121 GLU B C 1
ATOM 2319 O O . GLU B 1 121 ? 9.508 10.336 23.25 1 96.88 121 GLU B O 1
ATOM 2324 N N . ASN B 1 122 ? 10.391 11.844 21.859 1 96.69 122 ASN B N 1
ATOM 2325 C CA . ASN B 1 122 ? 11.008 10.82 21.031 1 96.69 122 ASN B CA 1
ATOM 2326 C C . ASN B 1 122 ? 10.031 9.703 20.688 1 96.69 122 ASN B C 1
ATOM 2328 O O . ASN B 1 122 ? 10.367 8.516 20.781 1 96.69 122 ASN B O 1
ATOM 2332 N N . GLN B 1 123 ? 8.875 10.039 20.359 1 97.44 123 GLN B N 1
ATOM 2333 C CA . GLN B 1 123 ? 7.809 9.086 20.062 1 97.44 123 GLN B CA 1
ATOM 2334 C C . GLN B 1 123 ? 8.109 8.297 18.797 1 97.44 123 GLN B C 1
ATOM 2336 O O . GLN B 1 123 ? 8.484 8.867 17.766 1 97.44 123 GLN B O 1
ATOM 2341 N N . THR B 1 124 ? 7.984 7.004 18.922 1 97.94 124 THR B N 1
ATOM 2342 C CA . THR B 1 124 ? 8.102 6.145 17.75 1 97.94 124 THR B CA 1
ATOM 2343 C C . THR B 1 124 ? 6.73 5.863 17.141 1 97.94 124 THR B C 1
ATOM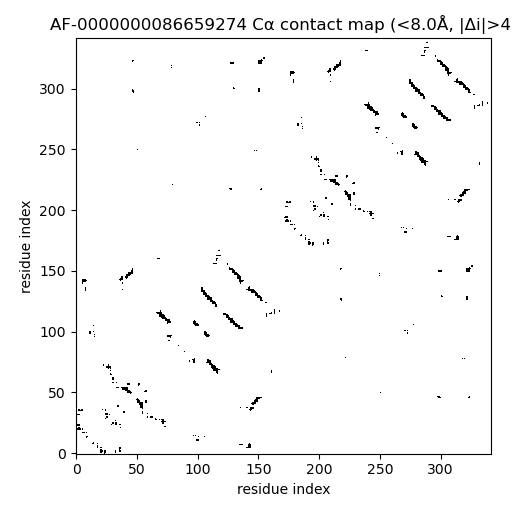 2345 O O . THR B 1 124 ? 5.816 5.422 17.828 1 97.94 124 THR B O 1
ATOM 2348 N N . ILE B 1 125 ? 6.59 6.156 15.859 1 98.06 125 ILE B N 1
ATOM 2349 C CA . ILE B 1 125 ? 5.367 5.871 15.117 1 98.06 125 ILE B CA 1
ATOM 2350 C C . ILE B 1 125 ? 5.633 4.773 14.086 1 98.06 125 ILE B C 1
ATOM 2352 O O . ILE B 1 125 ? 6.539 4.895 13.258 1 98.06 125 ILE B O 1
ATOM 2356 N N . THR B 1 126 ? 4.902 3.715 14.188 1 96.44 126 THR B N 1
ATOM 2357 C CA . THR B 1 126 ? 5.051 2.602 13.266 1 96.44 126 THR B CA 1
ATOM 2358 C C . THR B 1 126 ? 3.811 2.457 12.383 1 96.44 126 THR B C 1
ATOM 2360 O O . THR B 1 126 ? 2.686 2.445 12.891 1 96.44 126 THR B O 1
ATOM 2363 N N . ILE B 1 127 ? 4.02 2.416 11.086 1 96.69 127 ILE B N 1
ATOM 2364 C CA . ILE B 1 127 ? 2.906 2.27 10.156 1 96.69 127 ILE B CA 1
ATOM 2365 C C . ILE B 1 127 ? 3.195 1.129 9.188 1 96.69 127 ILE B C 1
ATOM 2367 O O . ILE B 1 127 ? 4.355 0.844 8.875 1 96.69 127 ILE B O 1
ATOM 2371 N N . PRO B 1 128 ? 2.174 0.462 8.688 1 95.94 128 PRO B N 1
ATOM 2372 C CA . PRO B 1 128 ? 2.352 -0.542 7.633 1 95.94 128 PRO B CA 1
ATOM 2373 C C . PRO B 1 128 ? 2.514 0.076 6.246 1 95.94 128 PRO B C 1
ATOM 2375 O O . PRO B 1 128 ? 2.01 1.173 5.992 1 95.94 128 PRO B O 1
ATOM 2378 N N . ALA B 1 129 ? 3.207 -0.585 5.367 1 97 129 ALA B N 1
ATOM 2379 C CA . ALA B 1 129 ? 3.387 -0.176 3.979 1 97 129 ALA B CA 1
ATOM 2380 C C . ALA B 1 129 ? 3.527 -1.389 3.062 1 97 129 ALA B C 1
ATOM 2382 O O . ALA B 1 129 ? 3.844 -2.488 3.523 1 97 129 ALA B O 1
ATOM 2383 N N . SER B 1 130 ? 3.205 -1.246 1.864 1 96.62 130 SER B N 1
ATOM 2384 C CA . SER B 1 130 ? 3.465 -2.209 0.799 1 96.62 130 SER B CA 1
ATOM 2385 C C . SER B 1 130 ? 4.172 -1.549 -0.382 1 96.62 130 SER B C 1
ATOM 2387 O O . SER B 1 130 ? 4.074 -0.335 -0.57 1 96.62 130 SER B O 1
ATOM 2389 N N . ALA B 1 131 ? 4.871 -2.375 -1.152 1 96.81 131 ALA B N 1
ATOM 2390 C CA . ALA B 1 131 ? 5.559 -1.812 -2.311 1 96.81 131 ALA B CA 1
ATOM 2391 C C . ALA B 1 131 ? 5.68 -2.842 -3.43 1 96.81 131 ALA B C 1
ATOM 2393 O O . ALA B 1 131 ? 5.598 -4.047 -3.186 1 96.81 131 ALA B O 1
ATOM 2394 N N . LEU B 1 132 ? 5.754 -2.371 -4.586 1 96.31 132 LEU B N 1
ATOM 2395 C CA . LEU B 1 132 ? 6.086 -3.107 -5.801 1 96.31 132 LEU B CA 1
ATOM 2396 C C . LEU B 1 132 ? 7.355 -2.553 -6.438 1 96.31 132 LEU B C 1
ATOM 2398 O O . LEU B 1 132 ? 7.414 -1.373 -6.793 1 96.31 132 LEU B O 1
ATOM 2402 N N . ALA B 1 133 ? 8.367 -3.396 -6.539 1 96.44 133 ALA B N 1
ATOM 2403 C CA . ALA B 1 133 ? 9.633 -3.027 -7.156 1 96.44 133 ALA B CA 1
ATOM 2404 C C . ALA B 1 133 ? 9.82 -3.736 -8.492 1 96.44 133 ALA B C 1
ATOM 2406 O O . ALA B 1 133 ? 9.742 -4.965 -8.57 1 96.44 133 ALA B O 1
ATOM 2407 N N . HIS B 1 134 ? 9.969 -2.99 -9.539 1 96.06 134 HIS B N 1
ATOM 2408 C CA . HIS B 1 134 ? 10.492 -3.518 -10.797 1 96.06 134 HIS B CA 1
ATOM 2409 C C . HIS B 1 134 ? 12.008 -3.348 -10.875 1 96.06 134 HIS B C 1
ATOM 2411 O O . HIS B 1 134 ? 12.523 -2.242 -10.703 1 96.06 134 HIS B O 1
ATOM 2417 N N . LEU B 1 135 ? 12.68 -4.41 -11.156 1 97.19 135 LEU B N 1
ATOM 2418 C CA . LEU B 1 135 ? 14.141 -4.383 -11.117 1 97.19 135 LEU B CA 1
ATOM 2419 C C . LEU B 1 135 ? 14.711 -4.328 -12.531 1 97.19 135 LEU B C 1
ATOM 2421 O O . LEU B 1 135 ? 14.148 -4.914 -13.461 1 97.19 135 LEU B O 1
ATOM 2425 N N . VAL B 1 136 ? 15.812 -3.635 -12.641 1 97.44 136 VAL B N 1
ATOM 2426 C CA . VAL B 1 136 ? 16.609 -3.736 -13.859 1 97.44 136 VAL B CA 1
ATOM 2427 C C . VAL B 1 136 ? 17.172 -5.152 -13.992 1 97.44 136 VAL B C 1
ATOM 2429 O O . VAL B 1 136 ? 17.703 -5.711 -13.023 1 97.44 136 VAL B O 1
ATOM 2432 N N . THR B 1 137 ? 17.078 -5.723 -15.195 1 95.75 137 THR B N 1
ATOM 2433 C CA . THR B 1 137 ? 17.391 -7.145 -15.297 1 95.75 137 THR B CA 1
ATOM 2434 C C . THR B 1 137 ? 18.75 -7.355 -15.938 1 95.75 137 THR B C 1
ATOM 2436 O O . THR B 1 137 ? 19.312 -8.453 -15.867 1 95.75 137 THR B O 1
ATOM 2439 N N . ASP B 1 138 ? 19.25 -6.348 -16.547 1 93.44 138 ASP B N 1
ATOM 2440 C CA . ASP B 1 138 ? 20.5 -6.539 -17.281 1 93.44 138 ASP B CA 1
ATOM 2441 C C . ASP B 1 138 ? 21.391 -5.305 -17.172 1 93.44 138 ASP B C 1
ATOM 2443 O O . ASP B 1 138 ? 20.969 -4.262 -16.688 1 93.44 138 ASP B O 1
ATOM 2447 N N . GLY B 1 139 ? 22.688 -5.547 -17.531 1 93.44 139 GLY B N 1
ATOM 2448 C CA . GLY B 1 139 ? 23.641 -4.441 -17.562 1 93.44 139 GLY B CA 1
ATOM 2449 C C . GLY B 1 139 ? 24.219 -4.133 -16.188 1 93.44 139 GLY B C 1
ATOM 2450 O O . GLY B 1 139 ? 24.125 -4.941 -15.266 1 93.44 139 GLY B O 1
ATOM 2451 N N . GLU B 1 140 ? 24.844 -2.977 -16.094 1 93.56 140 GLU B N 1
ATOM 2452 C CA . GLU B 1 140 ? 25.562 -2.572 -14.891 1 93.56 140 GLU B CA 1
ATOM 2453 C C . GLU B 1 140 ? 24.609 -2.244 -13.75 1 93.56 140 GLU B C 1
ATOM 2455 O O . GLU B 1 140 ? 24.984 -2.275 -12.578 1 93.56 140 GLU B O 1
ATOM 2460 N N . GLU B 1 141 ? 23.375 -2.037 -14.086 1 96.31 141 GLU B N 1
ATOM 2461 C CA . GLU B 1 141 ? 22.422 -1.623 -13.062 1 96.31 141 GLU B CA 1
ATOM 2462 C C . GLU B 1 141 ? 21.5 -2.773 -12.664 1 96.31 141 GLU B C 1
ATOM 2464 O O . GLU B 1 141 ? 20.5 -2.568 -11.969 1 96.31 141 GLU B O 1
ATOM 2469 N N . ALA B 1 142 ? 21.844 -3.963 -13.109 1 95.94 142 ALA B N 1
ATOM 2470 C CA . ALA B 1 142 ? 21.031 -5.121 -12.758 1 95.94 142 ALA B CA 1
ATOM 2471 C C . ALA B 1 142 ? 20.812 -5.211 -11.25 1 95.94 142 ALA B C 1
ATOM 2473 O O . ALA B 1 142 ? 21.766 -5.066 -10.469 1 95.94 142 ALA B O 1
ATOM 2474 N N . GLY B 1 143 ? 19.516 -5.375 -10.922 1 96.56 143 GLY B N 1
ATOM 2475 C CA . GLY B 1 143 ? 19.172 -5.5 -9.516 1 96.56 143 GLY B CA 1
ATOM 2476 C C . GLY B 1 143 ? 18.703 -4.195 -8.898 1 96.56 143 GLY B C 1
ATOM 2477 O O . GLY B 1 143 ? 18.109 -4.195 -7.82 1 96.56 143 GLY B O 1
ATOM 2478 N N . LYS B 1 144 ? 18.984 -3.088 -9.57 1 97.69 144 LYS B N 1
ATOM 2479 C CA . LYS B 1 144 ? 18.531 -1.797 -9.062 1 97.69 144 LYS B CA 1
ATOM 2480 C C . LYS B 1 144 ? 17.047 -1.577 -9.359 1 97.69 144 LYS B C 1
ATOM 2482 O O . LYS B 1 144 ? 16.484 -2.246 -10.227 1 97.69 144 LYS B O 1
ATOM 2487 N N . LEU B 1 145 ? 16.484 -0.668 -8.664 1 98 145 LEU B N 1
ATOM 2488 C CA . LEU B 1 145 ? 15.078 -0.298 -8.852 1 98 145 LEU B CA 1
ATOM 2489 C C . LEU B 1 145 ? 14.891 0.488 -10.141 1 98 145 LEU B C 1
ATOM 2491 O O . LEU B 1 145 ? 15.445 1.577 -10.297 1 98 145 LEU B O 1
ATOM 2495 N N . ALA B 1 146 ? 14.164 -0.094 -11.047 1 97.25 146 ALA B N 1
ATOM 2496 C CA . ALA B 1 146 ? 13.742 0.617 -12.25 1 97.25 146 ALA B CA 1
ATOM 2497 C C . ALA B 1 146 ? 12.453 1.396 -12 1 97.25 146 ALA B C 1
ATOM 2499 O O . ALA B 1 146 ? 12.312 2.539 -12.445 1 97.25 146 ALA B O 1
ATOM 2500 N N . ARG B 1 147 ? 11.539 0.783 -11.383 1 95.88 147 ARG B N 1
ATOM 2501 C CA . ARG B 1 147 ? 10.273 1.372 -10.953 1 95.88 147 ARG B CA 1
ATOM 2502 C C . ARG B 1 147 ? 9.93 0.944 -9.531 1 95.88 147 ARG B C 1
ATOM 2504 O O . ARG B 1 147 ? 10.07 -0.229 -9.18 1 95.88 147 ARG B O 1
ATOM 2511 N N . PHE B 1 148 ? 9.555 1.896 -8.773 1 96.88 148 PHE B N 1
ATOM 2512 C CA . PHE B 1 148 ? 9.25 1.652 -7.367 1 96.88 148 PHE B CA 1
ATOM 2513 C C . PHE B 1 148 ? 7.949 2.346 -6.969 1 96.88 148 PHE B C 1
ATOM 2515 O O . PHE B 1 148 ? 7.828 3.566 -7.094 1 96.88 148 PHE B O 1
ATOM 2522 N N . GLN B 1 149 ? 6.961 1.562 -6.609 1 96.56 149 GLN B N 1
ATOM 2523 C CA . GLN B 1 149 ? 5.699 2.084 -6.09 1 96.56 149 GLN B CA 1
ATOM 2524 C C . GLN B 1 149 ? 5.543 1.762 -4.609 1 96.56 149 GLN B C 1
ATOM 2526 O O . GLN B 1 149 ? 5.676 0.606 -4.199 1 96.56 149 GLN B O 1
ATOM 2531 N N . VAL B 1 150 ? 5.316 2.758 -3.832 1 97.81 150 VAL B N 1
ATOM 2532 C CA . VAL B 1 150 ? 5.16 2.609 -2.389 1 97.81 150 VAL B CA 1
ATOM 2533 C C . VAL B 1 150 ? 3.758 3.043 -1.972 1 97.81 150 VAL B C 1
ATOM 2535 O O . VAL B 1 150 ? 3.303 4.129 -2.338 1 97.81 150 VAL B O 1
ATOM 2538 N N . PHE B 1 151 ? 3.094 2.23 -1.234 1 97.5 151 PHE B N 1
ATOM 2539 C CA . PHE B 1 151 ? 1.732 2.477 -0.771 1 97.5 151 PHE B CA 1
ATOM 2540 C C . PHE B 1 151 ? 1.67 2.471 0.751 1 97.5 151 PHE B C 1
ATOM 2542 O O . PHE B 1 151 ? 1.983 1.461 1.387 1 97.5 151 PHE B O 1
ATOM 2549 N N . LEU B 1 152 ? 1.264 3.523 1.299 1 98.38 152 LEU B N 1
ATOM 2550 C CA . LEU B 1 152 ? 1.155 3.684 2.744 1 98.38 152 LEU B CA 1
ATOM 2551 C C . LEU B 1 152 ? 0.323 4.91 3.096 1 98.38 152 LEU B C 1
ATOM 2553 O O . LEU B 1 152 ? 0.075 5.766 2.238 1 98.38 152 LEU B O 1
ATOM 2557 N N . ASP B 1 153 ? -0.158 4.957 4.273 1 98.38 153 ASP B N 1
ATOM 2558 C CA . ASP B 1 153 ? -0.754 6.137 4.891 1 98.38 153 ASP B CA 1
ATOM 2559 C C . ASP B 1 153 ? 0.181 6.742 5.938 1 98.38 153 ASP B C 1
ATOM 2561 O O . ASP B 1 153 ? 0.226 6.277 7.078 1 98.38 153 ASP B O 1
ATOM 2565 N N . ASN B 1 154 ? 0.913 7.816 5.516 1 98.06 154 ASN B N 1
ATOM 2566 C CA . ASN B 1 154 ? 1.927 8.359 6.414 1 98.06 154 ASN B CA 1
ATOM 2567 C C . ASN B 1 154 ? 1.393 9.555 7.203 1 98.06 154 ASN B C 1
ATOM 2569 O O . ASN B 1 154 ? 2.168 10.336 7.754 1 98.06 154 ASN B O 1
ATOM 2573 N N . ARG B 1 155 ? 0.065 9.75 7.348 1 97.25 155 ARG B N 1
ATOM 2574 C CA . ARG B 1 155 ? -0.554 10.875 8.047 1 97.25 155 ARG B CA 1
ATOM 2575 C C . ARG B 1 155 ? -0.058 10.961 9.484 1 97.25 155 ARG B C 1
ATOM 2577 O O . ARG B 1 155 ? 0.323 12.039 9.953 1 97.25 155 ARG B O 1
ATOM 2584 N N . PRO B 1 156 ? -0.001 9.781 10.188 1 97.88 156 PRO B N 1
ATOM 2585 C CA . PRO B 1 156 ? 0.45 9.898 11.578 1 97.88 156 PRO B CA 1
ATOM 2586 C C . PRO B 1 156 ? 1.865 10.469 11.688 1 97.88 156 PRO B C 1
ATOM 2588 O O . PRO B 1 156 ? 2.168 11.195 12.633 1 97.88 156 PRO B O 1
ATOM 2591 N N . VAL B 1 157 ? 2.703 10.148 10.766 1 98.12 157 VAL B N 1
ATOM 2592 C CA . VAL B 1 157 ? 4.086 10.609 10.781 1 98.12 157 VAL B CA 1
ATOM 2593 C C . VAL B 1 157 ? 4.141 12.102 10.461 1 98.12 157 VAL B C 1
ATOM 2595 O O . VAL B 1 157 ? 4.801 12.867 11.156 1 98.12 157 VAL B O 1
ATOM 2598 N N . LEU B 1 158 ? 3.438 12.5 9.398 1 97.31 158 LEU B N 1
ATOM 2599 C CA . LEU B 1 158 ? 3.414 13.898 8.984 1 97.31 158 LEU B CA 1
ATOM 2600 C C . LEU B 1 158 ? 2.828 14.781 10.078 1 97.31 158 LEU B C 1
ATOM 2602 O O . LEU B 1 158 ? 3.314 15.891 10.312 1 97.31 158 LEU B O 1
ATOM 2606 N N . GLU B 1 159 ? 1.776 14.297 10.695 1 97.06 159 GLU B N 1
ATOM 2607 C CA . GLU B 1 159 ? 1.151 15.039 11.789 1 97.06 159 GLU B CA 1
ATOM 2608 C C . GLU B 1 159 ? 2.125 15.25 12.945 1 97.06 159 GLU B C 1
ATOM 2610 O O . GLU B 1 159 ? 2.156 16.328 13.547 1 97.06 159 GLU B O 1
ATOM 2615 N N . ARG B 1 160 ? 2.875 14.234 13.195 1 98 160 ARG B N 1
ATOM 2616 C CA . ARG B 1 160 ? 3.842 14.352 14.281 1 98 160 ARG B CA 1
ATOM 2617 C C . ARG B 1 160 ? 4.953 15.328 13.922 1 98 160 ARG B C 1
ATOM 2619 O O . ARG B 1 160 ? 5.383 16.125 14.758 1 98 160 ARG B O 1
ATOM 2626 N N . ILE B 1 161 ? 5.453 15.266 12.75 1 97.56 161 ILE B N 1
ATOM 2627 C CA . ILE B 1 161 ? 6.488 16.172 12.273 1 97.56 161 ILE B CA 1
ATOM 2628 C C . ILE B 1 161 ? 5.992 17.625 12.383 1 97.56 161 ILE B C 1
ATOM 2630 O O . ILE B 1 161 ? 6.719 18.5 12.852 1 97.56 161 ILE B O 1
ATOM 2634 N N . GLU B 1 162 ? 4.793 17.812 11.961 1 96.62 162 GLU B N 1
ATOM 2635 C CA . GLU B 1 162 ? 4.203 19.156 12.039 1 96.62 162 GLU B CA 1
ATOM 2636 C C . GLU B 1 162 ? 4.09 19.625 13.484 1 96.62 162 GLU B C 1
ATOM 2638 O O . GLU B 1 162 ? 4.395 20.766 13.797 1 96.62 162 GLU B O 1
ATOM 2643 N N . TYR B 1 163 ? 3.641 18.781 14.344 1 96.81 163 TYR B N 1
ATOM 2644 C CA . TYR B 1 163 ? 3.512 19.094 15.766 1 96.81 163 TYR B CA 1
ATOM 2645 C C . TYR B 1 163 ? 4.852 19.531 16.359 1 96.81 163 TYR B C 1
ATOM 2647 O O . TYR B 1 163 ? 4.941 20.562 17.016 1 96.81 163 TYR B O 1
ATOM 2655 N N . VAL B 1 164 ? 5.809 18.797 16.031 1 96.56 164 VAL B N 1
ATOM 2656 C CA . VAL B 1 164 ? 7.141 19.047 16.562 1 96.56 164 VAL B CA 1
ATOM 2657 C C . VAL B 1 164 ? 7.695 20.344 15.992 1 96.56 164 VAL B C 1
ATOM 2659 O O . VAL B 1 164 ? 8.344 21.109 16.703 1 96.56 164 VAL B O 1
ATOM 2662 N N . SER B 1 165 ? 7.5 20.516 14.727 1 94.75 165 SER B N 1
ATOM 2663 C CA . SER B 1 165 ? 7.953 21.75 14.086 1 94.75 165 SER B CA 1
ATOM 2664 C C . SER B 1 165 ? 7.332 22.969 14.742 1 94.75 165 SER B C 1
ATOM 2666 O O . SER B 1 165 ? 8.008 23.984 14.93 1 94.75 165 SER B O 1
ATOM 2668 N N . LYS B 1 166 ? 6.152 22.922 15.156 1 94.19 166 LYS B N 1
ATOM 2669 C CA . LYS B 1 166 ? 5.453 24.031 15.805 1 94.19 166 LYS B CA 1
ATOM 2670 C C . LYS B 1 166 ? 5.98 24.25 17.219 1 94.19 166 LYS B C 1
ATOM 2672 O O . LYS B 1 166 ? 6.07 25.391 17.672 1 94.19 166 LYS B O 1
ATOM 2677 N N . LEU B 1 167 ? 6.234 23.234 17.812 1 91.81 167 LEU B N 1
ATOM 2678 C CA . LEU B 1 167 ? 6.801 23.328 19.141 1 91.81 167 LEU B CA 1
ATOM 2679 C C . LEU B 1 167 ? 8.141 24.062 19.109 1 91.81 167 LEU B C 1
ATOM 2681 O O . LEU B 1 167 ? 8.43 24.875 20 1 91.81 167 LEU B O 1
ATOM 2685 N N . ASN B 1 168 ? 8.898 23.734 18.141 1 86.62 168 ASN B N 1
ATOM 2686 C CA . ASN B 1 168 ? 10.25 24.266 18.047 1 86.62 168 ASN B CA 1
ATOM 2687 C C . ASN B 1 168 ? 10.258 25.703 17.531 1 86.62 168 ASN B C 1
ATOM 2689 O O . ASN B 1 168 ? 11.219 26.438 17.75 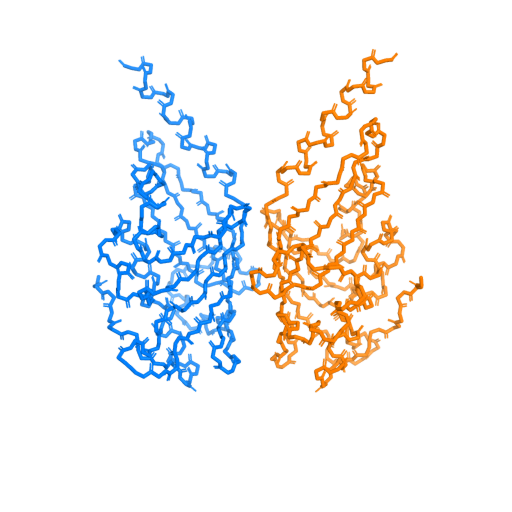1 86.62 168 ASN B O 1
ATOM 2693 N N . ASN B 1 169 ? 9.312 26.031 16.781 1 84.56 169 ASN B N 1
ATOM 2694 C CA . ASN B 1 169 ? 9.203 27.422 16.328 1 84.56 169 ASN B CA 1
ATOM 2695 C C . ASN B 1 169 ? 8.656 28.328 17.422 1 84.56 169 ASN B C 1
ATOM 2697 O O . ASN B 1 169 ? 8.844 29.547 17.359 1 84.56 169 ASN B O 1
ATOM 2701 N N . LYS B 1 170 ? 7.891 27.891 18.312 1 76.69 170 LYS B N 1
ATOM 2702 C CA . LYS B 1 170 ? 7.383 28.672 19.438 1 76.69 170 LYS B CA 1
ATOM 2703 C C . LYS B 1 170 ? 8.469 28.906 20.484 1 76.69 170 LYS B C 1
ATOM 2705 O O . LYS B 1 170 ? 8.32 29.766 21.344 1 76.69 170 LYS B O 1
ATOM 2710 N N . GLU B 1 171 ? 9.43 28.188 20.453 1 55.94 171 GLU B N 1
ATOM 2711 C CA . GLU B 1 171 ? 10.547 28.5 21.344 1 55.94 171 GLU B CA 1
ATOM 2712 C C . GLU B 1 171 ? 11.523 29.469 20.688 1 55.94 171 GLU B C 1
ATOM 2714 O O . GLU B 1 171 ? 12.031 30.391 21.344 1 55.94 171 GLU B O 1
#

Foldseek 3Di:
DQQDAFAQQDDPVSVVSLVVSVQVLVFVLDLVSQCSAADQQAWEAEAPDDIATGSVRVSVVSNVVSVFWPGKGKDQDDPPPPPPDDPVVCVPVVPPRQWDDDDQKIKGKIKMWTFTPQDPVRDIDIWIKIKMFGADCDDPRGRHGRYIYIHTDCVVVVVSSVVRVVVVVVD/DQQDQFAQADDPVSVVSLVVSVQVLVFVLDLVSQCRAADQQAWEAEAPDDIATGSVRVSVVSNVVSVFWPGKGKDQDDPPPPPPDDPPVCVPVVPPRQWDDDDQKIKGKIKMWTFTPQDPVRDIDIWIKIKMFGADCDDPRGRHGRYIYIHTDCVVVVVSSVVRVVVVVVD

Secondary structure (DSSP, 8-state):
-PPPP-----SHHHHHHHHHHHHHHHHTT-GGGGGGTEEEEEEEEETTSPPEESHHHHHHHHHHHHHHEEEEEEEE--TT--TTS-GGGHHHHTT--SEEEETTEEEEEEEEEEEETT-TT---EEEEEEEEEEEP-SSTTTTSEEEEEEEE--HHHHHHHHHHHHHHHH-/-PPPP-----SHHHHHHHHHHHHHHHHTT-GGGGGGTEEEEEEEEETTSPPEESHHHHHHHHHHHHHHEEEEEEEE--TT--TTS-STTHHHHTT--SEEEETTEEEEEEEEEEEETT-TT---EEEEEEEEEEEP-SSTTTTSEEEEEEEE--HHHHHHHHHHHHHHHH-

Sequence (342 aa):
MSAVPSTLPNTPDEVEAWLLNNFVAFDSLDITEHPKIFAKNAQLQFANSPVLHGIEEIQQSFVPAFSALSYMKHVPVTFGRLSLLPSRLLKSWISRLNADKVDNKVWFTVEISYRAKGDPENQTITIPASALAHLVTDGEEAGKLARFQVFLDNRPVLERIEYVSKLNNKEMSAVPSTLPNTPDEVEAWLLNNFVAFDSLDITEHPKIFAKNAQLQFANSPVLHGIEEIQQSFVPAFSALSYMKHVPVTFGRLSLLPSRLLKSWISRLNADKVDNKVWFTVEISYRAKGDPENQTITIPASALAHLVTDGEEAGKLARFQVFLDNRPVLERIEYVSKLNNKE